Protein AF-A0A3R6YX80-F1 (afdb_monomer_lite)

Structure (mmCIF, N/CA/C/O backbone):
data_AF-A0A3R6YX80-F1
#
_entry.id   AF-A0A3R6YX80-F1
#
loop_
_atom_site.group_PDB
_atom_site.id
_atom_site.type_symbol
_atom_site.label_atom_id
_atom_site.label_alt_id
_atom_site.label_comp_id
_atom_site.label_asym_id
_atom_site.label_entity_id
_atom_site.label_seq_id
_atom_site.pdbx_PDB_ins_code
_atom_site.Cartn_x
_atom_site.Cartn_y
_atom_site.Cartn_z
_atom_site.occupancy
_atom_site.B_iso_or_equiv
_atom_site.auth_seq_id
_atom_site.auth_comp_id
_atom_site.auth_asym_id
_atom_site.auth_atom_id
_atom_site.pdbx_PDB_model_num
ATOM 1 N N . MET A 1 1 ? 54.581 -7.772 51.973 1.00 34.22 1 MET A N 1
ATOM 2 C CA . MET A 1 1 ? 55.949 -8.024 51.463 1.00 34.22 1 MET A CA 1
ATOM 3 C C . MET A 1 1 ? 55.801 -8.324 49.979 1.00 34.22 1 MET A C 1
ATOM 5 O O . MET A 1 1 ? 55.043 -9.219 49.659 1.00 34.22 1 MET A O 1
ATOM 9 N N . LYS A 1 2 ? 56.148 -7.361 49.115 1.00 29.45 2 LYS A N 1
ATOM 10 C CA . LYS A 1 2 ? 57.397 -7.328 48.319 1.00 29.45 2 LYS A CA 1
ATOM 11 C C . LYS A 1 2 ? 57.420 -8.451 47.253 1.00 29.45 2 LYS A C 1
ATOM 13 O O . LYS A 1 2 ? 57.237 -9.587 47.644 1.00 29.45 2 LYS A O 1
ATOM 18 N N . LEU A 1 3 ? 57.706 -8.280 45.959 1.00 31.69 3 LEU A N 1
ATOM 19 C CA . LEU A 1 3 ? 58.266 -7.192 45.144 1.00 31.69 3 LEU A CA 1
ATOM 20 C C . LEU A 1 3 ? 58.482 -7.746 43.700 1.00 31.69 3 LEU A C 1
ATOM 22 O O . LEU A 1 3 ? 58.836 -8.914 43.596 1.00 31.69 3 LEU A O 1
ATOM 26 N N . PHE A 1 4 ? 58.403 -6.874 42.674 1.00 31.50 4 PHE A N 1
ATOM 27 C CA . PHE A 1 4 ? 59.062 -6.915 41.334 1.00 31.50 4 PHE A CA 1
ATOM 28 C C . PHE A 1 4 ? 58.703 -8.064 40.343 1.00 31.50 4 PHE A C 1
ATOM 30 O O . PHE A 1 4 ? 58.407 -9.169 40.756 1.00 31.50 4 PHE A O 1
ATOM 37 N N . ALA A 1 5 ? 58.691 -7.917 39.008 1.00 34.78 5 ALA A N 1
ATOM 38 C CA . ALA A 1 5 ? 59.301 -6.942 38.100 1.00 34.78 5 ALA A CA 1
ATOM 39 C C . ALA A 1 5 ? 58.526 -6.828 36.763 1.00 34.78 5 ALA A C 1
ATOM 41 O O . ALA A 1 5 ? 57.796 -7.731 36.363 1.00 34.78 5 ALA A O 1
ATOM 42 N N . ALA A 1 6 ? 58.749 -5.709 36.074 1.00 39.22 6 ALA A N 1
ATOM 43 C CA . ALA A 1 6 ? 58.260 -5.365 34.745 1.00 39.22 6 ALA A CA 1
ATOM 44 C C . ALA A 1 6 ? 59.055 -6.034 33.607 1.00 39.22 6 ALA A C 1
ATOM 46 O O . ALA A 1 6 ? 60.267 -6.190 33.733 1.00 39.22 6 ALA A O 1
ATOM 47 N N . VAL A 1 7 ? 58.403 -6.272 32.460 1.00 34.50 7 VAL A N 1
ATOM 48 C CA . VAL A 1 7 ? 59.018 -6.219 31.119 1.00 34.50 7 VAL A CA 1
ATOM 49 C C . VAL A 1 7 ? 58.015 -5.596 30.138 1.00 34.50 7 VAL A C 1
ATOM 51 O O . VAL A 1 7 ? 56.873 -6.034 30.029 1.00 34.50 7 VAL A O 1
ATOM 54 N N . LEU A 1 8 ? 58.467 -4.545 29.452 1.00 35.22 8 LEU A N 1
ATOM 55 C CA . LEU A 1 8 ? 57.821 -3.838 28.343 1.00 35.22 8 LEU A CA 1
ATOM 56 C C . LEU A 1 8 ? 58.033 -4.590 27.024 1.00 35.22 8 LEU A C 1
ATOM 58 O O . LEU A 1 8 ? 59.179 -4.906 26.721 1.00 35.22 8 LEU A O 1
ATOM 62 N N . VAL A 1 9 ? 56.999 -4.706 26.182 1.00 36.25 9 VAL A N 1
ATOM 63 C CA . VAL A 1 9 ? 57.138 -4.590 24.716 1.00 36.25 9 VAL A CA 1
ATOM 64 C C . VAL A 1 9 ? 55.891 -3.897 24.159 1.00 36.25 9 VAL A C 1
ATOM 66 O O . VAL A 1 9 ? 54.771 -4.376 24.314 1.00 36.25 9 VAL A O 1
ATOM 69 N N . ALA A 1 10 ? 56.096 -2.745 23.523 1.00 38.84 10 ALA A N 1
ATOM 70 C CA . ALA A 1 10 ? 55.094 -2.037 22.738 1.00 38.84 10 ALA A CA 1
ATOM 71 C C . ALA A 1 10 ? 54.926 -2.702 21.363 1.00 38.84 10 ALA A C 1
ATOM 73 O O . ALA A 1 10 ? 55.920 -3.111 20.765 1.00 38.84 10 ALA A O 1
ATOM 74 N N . SER A 1 11 ? 53.711 -2.732 20.808 1.00 37.47 11 SER A N 1
ATOM 75 C CA . SER A 1 11 ? 53.525 -2.797 19.352 1.00 37.47 11 SER A CA 1
ATOM 76 C C . SER A 1 11 ? 52.196 -2.186 18.906 1.00 37.47 11 SER A C 1
ATOM 78 O O . SER A 1 11 ? 51.112 -2.699 19.159 1.00 37.47 11 SER A O 1
ATOM 80 N N . ALA A 1 12 ? 52.383 -1.022 18.288 1.00 38.91 12 ALA A N 1
ATOM 81 C CA . ALA A 1 12 ? 51.596 -0.262 17.328 1.00 38.91 12 ALA A CA 1
ATOM 82 C C . ALA A 1 12 ? 50.228 -0.793 16.849 1.00 38.91 12 ALA A C 1
ATOM 84 O O . ALA A 1 12 ? 50.103 -1.826 16.200 1.00 38.91 12 ALA A O 1
ATOM 85 N N . ALA A 1 13 ? 49.241 0.070 17.099 1.00 36.59 13 ALA A N 1
ATOM 86 C CA . ALA A 1 13 ? 48.085 0.446 16.288 1.00 36.59 13 ALA A CA 1
ATOM 87 C C . ALA A 1 13 ? 47.859 -0.262 14.934 1.00 36.59 13 ALA A C 1
ATOM 89 O O . ALA A 1 13 ? 48.660 -0.193 14.000 1.00 36.59 13 ALA A O 1
ATOM 90 N N . ALA A 1 14 ? 46.642 -0.799 14.822 1.00 44.62 14 ALA A N 1
ATOM 91 C CA . ALA A 1 14 ? 45.984 -1.237 13.603 1.00 44.62 14 ALA A CA 1
ATOM 92 C C . ALA A 1 14 ? 46.055 -0.173 12.492 1.00 44.62 14 ALA A C 1
ATOM 94 O O . ALA A 1 14 ? 45.455 0.900 12.588 1.00 44.62 14 ALA A O 1
ATOM 95 N N . SER A 1 15 ? 46.769 -0.499 11.416 1.00 40.91 15 SER A N 1
ATOM 96 C CA . SER A 1 15 ? 46.765 0.272 10.176 1.00 40.91 15 SER A CA 1
ATOM 97 C C . SER A 1 15 ? 45.720 -0.291 9.216 1.00 40.91 15 SER A C 1
ATOM 99 O O . SER A 1 15 ? 45.688 -1.485 8.926 1.00 40.91 15 SER A O 1
ATOM 101 N N . LYS A 1 16 ? 44.852 0.609 8.749 1.00 35.31 16 LYS A N 1
ATOM 102 C CA . LYS A 1 16 ? 43.828 0.400 7.723 1.00 35.31 16 LYS A CA 1
ATOM 103 C C . LYS A 1 16 ? 44.449 -0.247 6.483 1.00 35.31 16 LYS A C 1
ATOM 105 O O . LYS A 1 16 ? 45.426 0.276 5.946 1.00 35.31 16 LYS A O 1
ATOM 110 N N . GLN A 1 17 ? 43.854 -1.343 6.014 1.00 40.25 17 GLN A N 1
ATOM 111 C CA . GLN A 1 17 ? 44.170 -1.941 4.718 1.00 40.25 17 GLN A CA 1
ATOM 112 C C . GLN A 1 17 ? 43.894 -0.905 3.626 1.00 40.25 17 GLN A C 1
ATOM 114 O O . GLN A 1 17 ? 42.754 -0.640 3.255 1.00 40.25 17 GLN A O 1
ATOM 119 N N . SER A 1 18 ? 44.964 -0.265 3.172 1.00 36.22 18 SER A N 1
ATOM 120 C CA . SER A 1 18 ? 44.948 0.618 2.020 1.00 36.22 18 SER A CA 1
ATOM 121 C C . SER A 1 18 ? 45.198 -0.265 0.810 1.00 36.22 18 SER A C 1
ATOM 123 O O . SER A 1 18 ? 46.232 -0.930 0.737 1.00 36.22 18 SER A O 1
ATOM 125 N N . VAL A 1 19 ? 44.226 -0.307 -0.101 1.00 37.59 19 VAL A N 1
ATOM 126 C CA . VAL A 1 19 ? 44.372 -0.923 -1.421 1.00 37.59 19 VAL A CA 1
ATOM 127 C C . VAL A 1 19 ? 45.605 -0.302 -2.060 1.00 37.59 19 VAL A C 1
ATOM 129 O O . VAL A 1 19 ? 45.654 0.903 -2.303 1.00 37.59 19 VAL A O 1
ATOM 132 N N . THR A 1 20 ? 46.636 -1.117 -2.240 1.00 40.62 20 THR A N 1
ATOM 133 C CA . THR A 1 20 ? 47.887 -0.704 -2.859 1.00 40.62 20 THR A CA 1
ATOM 134 C C . THR A 1 20 ? 47.557 -0.205 -4.258 1.00 40.62 20 THR A C 1
ATOM 136 O O . THR A 1 20 ? 47.016 -0.947 -5.076 1.00 40.62 20 THR A O 1
ATOM 139 N N . THR A 1 21 ? 47.835 1.070 -4.521 1.00 41.28 21 THR A N 1
ATOM 140 C CA . THR A 1 21 ? 47.835 1.620 -5.873 1.00 41.28 21 THR A CA 1
ATOM 141 C C . THR A 1 21 ? 48.715 0.724 -6.730 1.00 41.28 21 THR A C 1
ATOM 143 O O . THR A 1 21 ? 49.903 0.570 -6.435 1.00 41.28 21 THR A O 1
ATOM 146 N N . LEU A 1 22 ? 48.110 0.110 -7.747 1.00 35.66 22 LEU A N 1
ATOM 147 C CA . LEU A 1 22 ? 48.814 -0.611 -8.796 1.00 35.66 22 LEU A CA 1
ATOM 148 C C . LEU A 1 22 ? 49.961 0.289 -9.276 1.00 35.66 22 LEU A C 1
ATOM 150 O O . LEU A 1 22 ? 49.729 1.442 -9.640 1.00 35.66 22 LEU A O 1
ATOM 154 N N . SER A 1 23 ? 51.192 -0.210 -9.180 1.00 42.47 23 SER A N 1
ATOM 155 C CA . SER A 1 23 ? 52.385 0.497 -9.637 1.00 42.47 23 SER A CA 1
ATOM 156 C C . SER A 1 23 ? 52.176 0.981 -11.071 1.00 42.47 23 SER A C 1
ATOM 158 O O . SER A 1 23 ? 51.813 0.188 -11.939 1.00 42.47 23 SER A O 1
ATOM 160 N N . THR A 1 24 ? 52.411 2.270 -11.321 1.00 49.34 24 THR A N 1
ATOM 161 C CA . THR A 1 24 ? 52.406 2.883 -12.656 1.00 49.34 24 THR A CA 1
ATOM 162 C C . THR A 1 24 ? 53.673 2.503 -13.422 1.00 49.34 24 THR A C 1
ATOM 164 O O . THR A 1 24 ? 54.447 3.365 -13.829 1.00 49.34 24 THR A O 1
ATOM 167 N N . ASP A 1 25 ? 53.907 1.209 -13.590 1.00 47.56 25 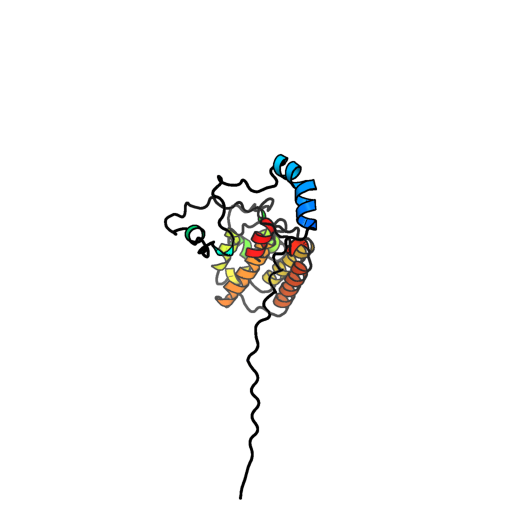ASP A N 1
ATOM 168 C CA . ASP A 1 25 ? 54.719 0.733 -14.699 1.00 47.56 25 ASP A CA 1
ATOM 169 C C . ASP A 1 25 ? 53.701 0.406 -15.793 1.00 47.56 25 ASP A C 1
ATOM 171 O O . ASP A 1 25 ? 52.886 -0.505 -15.633 1.00 47.56 25 ASP A O 1
ATOM 175 N N . GLU A 1 26 ? 53.620 1.246 -16.831 1.00 54.62 26 GLU A N 1
ATOM 176 C CA . GLU A 1 26 ? 52.784 0.965 -18.001 1.00 54.62 26 GLU A CA 1
ATOM 177 C C . GLU A 1 26 ? 53.188 -0.418 -18.514 1.00 54.62 26 GLU A C 1
ATOM 179 O O . GLU A 1 26 ? 54.258 -0.579 -19.100 1.00 54.62 26 GLU A O 1
ATOM 184 N N . SER A 1 27 ? 52.353 -1.429 -18.252 1.00 58.00 27 SER A N 1
ATOM 185 C CA . SER A 1 27 ? 52.621 -2.775 -18.740 1.00 58.00 27 SER A CA 1
ATOM 186 C C . SER A 1 27 ? 52.829 -2.685 -20.257 1.00 58.00 27 SER A C 1
ATOM 188 O O . SER A 1 27 ? 51.992 -2.076 -20.934 1.00 58.00 27 SER A O 1
ATOM 190 N N . PRO A 1 28 ? 53.897 -3.274 -20.825 1.00 65.62 28 PRO A N 1
ATOM 191 C CA . PRO A 1 28 ? 54.166 -3.240 -22.268 1.00 65.62 28 PRO A CA 1
ATOM 192 C C . PRO A 1 28 ? 52.988 -3.781 -23.095 1.00 65.62 28 PRO A C 1
ATOM 194 O O . PRO A 1 28 ? 52.841 -3.482 -24.279 1.00 65.62 28 PRO A O 1
ATOM 197 N N . GLU A 1 29 ? 52.103 -4.536 -22.447 1.00 66.88 29 GLU A N 1
ATOM 198 C CA . GLU A 1 29 ? 50.825 -4.973 -22.980 1.00 66.88 29 GLU A CA 1
ATOM 199 C C . GLU A 1 29 ? 49.891 -3.801 -23.338 1.00 66.88 29 GLU A C 1
ATOM 201 O O . GLU A 1 29 ? 49.349 -3.772 -24.439 1.00 66.88 29 GLU A O 1
ATOM 206 N N . LEU A 1 30 ? 49.750 -2.787 -22.477 1.00 62.00 30 LEU A N 1
ATOM 207 C CA . LEU A 1 30 ? 48.888 -1.621 -22.723 1.00 62.00 30 LEU A CA 1
ATOM 208 C C . LEU A 1 30 ? 49.370 -0.794 -23.919 1.00 62.00 30 LEU A C 1
ATOM 210 O O . LEU A 1 30 ? 48.553 -0.310 -24.705 1.00 62.00 30 LEU A O 1
ATOM 214 N N . ALA A 1 31 ? 50.689 -0.681 -24.102 1.00 72.12 31 ALA A N 1
ATOM 215 C CA . ALA A 1 31 ? 51.270 -0.022 -25.267 1.00 72.12 31 ALA A CA 1
ATOM 216 C C . ALA A 1 31 ? 50.883 -0.747 -26.566 1.00 72.12 31 ALA A C 1
ATOM 218 O O . ALA A 1 31 ? 50.452 -0.104 -27.524 1.00 72.12 31 ALA A O 1
ATOM 219 N N . LYS A 1 32 ? 50.937 -2.085 -26.554 1.00 79.50 32 LYS A N 1
ATOM 220 C CA . LYS A 1 32 ? 50.534 -2.934 -27.680 1.00 79.50 32 LYS A CA 1
ATOM 221 C C . LYS A 1 32 ? 49.040 -2.811 -27.991 1.00 79.50 32 LYS A C 1
ATOM 223 O O . LYS A 1 32 ? 48.662 -2.673 -29.152 1.00 79.50 32 LYS A O 1
ATOM 228 N N . TRP A 1 33 ? 48.188 -2.793 -26.965 1.00 69.75 33 TRP A N 1
ATOM 229 C CA . TRP A 1 33 ? 46.746 -2.569 -27.126 1.00 69.75 33 TRP A CA 1
ATOM 230 C C . TRP A 1 33 ? 46.439 -1.184 -27.707 1.00 69.75 33 TRP A C 1
ATOM 232 O O . TRP A 1 33 ? 45.593 -1.049 -28.590 1.00 69.75 33 TRP A O 1
ATOM 242 N N . ARG A 1 34 ? 47.150 -0.144 -27.266 1.00 72.62 34 ARG A N 1
ATOM 243 C CA . ARG A 1 34 ? 46.966 1.218 -27.780 1.00 72.62 34 ARG A CA 1
ATOM 244 C C . ARG A 1 34 ? 47.381 1.346 -29.245 1.00 72.62 34 ARG A C 1
ATOM 246 O O . ARG A 1 34 ? 46.727 2.065 -29.993 1.00 72.62 34 ARG A O 1
ATOM 253 N N . GLU A 1 35 ? 48.423 0.640 -29.663 1.00 76.31 35 GLU A N 1
ATOM 254 C CA . GLU A 1 35 ? 48.865 0.613 -31.059 1.00 76.31 35 GLU A CA 1
ATOM 255 C C . GLU A 1 35 ? 47.877 -0.151 -31.953 1.00 76.31 35 GLU A C 1
ATOM 257 O O . GLU A 1 35 ? 47.535 0.308 -33.041 1.00 76.31 35 GLU A O 1
ATOM 262 N N . GLN A 1 36 ? 47.339 -1.269 -31.456 1.00 80.00 36 GLN A N 1
ATOM 263 C CA . GLN A 1 36 ? 46.414 -2.114 -32.209 1.00 80.00 36 GLN A CA 1
ATOM 264 C C . GLN A 1 36 ? 44.992 -1.536 -32.307 1.00 80.00 36 GLN A C 1
ATOM 266 O O . GLN A 1 36 ? 44.331 -1.709 -33.330 1.00 80.00 36 GLN A O 1
ATOM 271 N N . PHE A 1 37 ? 44.517 -0.838 -31.271 1.00 77.31 37 PHE A N 1
ATOM 272 C CA . PHE A 1 37 ? 43.116 -0.410 -31.171 1.00 77.31 37 PHE A CA 1
ATOM 273 C C . PHE A 1 37 ? 42.919 1.107 -31.025 1.00 77.31 37 PHE A C 1
ATOM 275 O O . PHE A 1 37 ? 41.792 1.584 -31.136 1.00 77.31 37 PHE A O 1
ATOM 282 N N . GLY A 1 38 ? 43.981 1.893 -30.820 1.00 74.12 38 GLY A N 1
ATOM 283 C CA . GLY A 1 38 ? 43.872 3.333 -30.560 1.00 74.12 38 GLY A CA 1
ATOM 284 C C . GLY A 1 38 ? 43.360 4.138 -31.754 1.00 74.12 38 GLY A C 1
ATOM 285 O O . GLY A 1 38 ? 42.407 4.902 -31.622 1.00 74.12 38 GLY A O 1
ATOM 286 N N . ALA A 1 39 ? 43.941 3.943 -32.938 1.00 72.56 39 ALA A N 1
ATOM 287 C CA . ALA A 1 39 ? 43.497 4.624 -34.156 1.00 72.56 39 ALA A CA 1
ATOM 288 C C . ALA A 1 39 ? 42.035 4.297 -34.551 1.00 72.56 39 ALA A C 1
ATOM 290 O O . ALA A 1 39 ? 41.271 5.236 -34.791 1.00 72.56 39 ALA A O 1
ATOM 291 N N . PRO 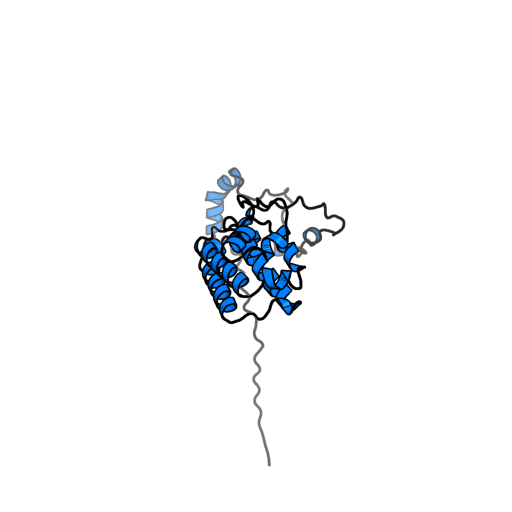A 1 40 ? 41.590 3.021 -34.571 1.00 76.25 40 PRO A N 1
ATOM 292 C CA . PRO A 1 40 ? 40.192 2.705 -34.867 1.00 76.25 40 PRO A CA 1
ATOM 293 C C . PRO A 1 40 ? 39.220 3.199 -33.783 1.00 76.25 40 PRO A C 1
ATOM 295 O O . PRO A 1 40 ? 38.156 3.713 -34.126 1.00 76.25 40 PRO A O 1
ATOM 298 N N . ALA A 1 41 ? 39.589 3.147 -32.497 1.00 67.31 41 ALA A N 1
ATOM 299 C CA . ALA A 1 41 ? 38.750 3.678 -31.418 1.00 67.31 41 ALA A CA 1
ATOM 300 C C . ALA A 1 41 ? 38.618 5.215 -31.463 1.00 67.31 41 ALA A C 1
ATOM 302 O O . ALA A 1 41 ? 37.554 5.756 -31.155 1.00 67.31 41 ALA A O 1
ATOM 303 N N . ALA A 1 42 ? 39.657 5.927 -31.916 1.00 65.75 42 ALA A N 1
ATOM 304 C CA . ALA A 1 42 ? 39.603 7.368 -32.161 1.00 65.75 42 ALA A CA 1
ATOM 305 C C . ALA A 1 42 ? 38.730 7.723 -33.372 1.00 65.75 42 ALA A C 1
ATOM 307 O O . ALA A 1 42 ? 37.946 8.668 -33.297 1.00 65.75 42 ALA A O 1
ATOM 308 N N . GLY A 1 43 ? 38.797 6.936 -34.452 1.00 66.38 43 GLY A N 1
ATOM 309 C CA . GLY A 1 43 ? 37.935 7.105 -35.628 1.00 66.38 43 GLY A CA 1
ATOM 310 C C . GLY A 1 43 ? 36.449 6.853 -35.347 1.00 66.38 43 GLY A C 1
ATOM 311 O O . GLY A 1 43 ? 35.595 7.463 -35.983 1.00 66.38 43 GLY A O 1
ATOM 312 N N . GLN A 1 44 ? 36.135 6.004 -34.364 1.00 72.88 44 GLN A N 1
ATOM 313 C CA . GLN A 1 44 ? 34.768 5.714 -33.911 1.00 72.88 44 GLN A CA 1
ATOM 314 C C . GLN A 1 44 ? 34.272 6.653 -32.797 1.00 72.88 44 GLN A C 1
ATOM 316 O O . GLN A 1 44 ? 33.146 6.502 -32.330 1.00 72.88 44 GLN A O 1
ATOM 321 N N . GLY A 1 45 ? 35.088 7.622 -32.362 1.00 61.88 45 GLY A N 1
ATOM 322 C CA . GLY A 1 45 ? 34.705 8.585 -31.324 1.00 61.88 45 GLY A CA 1
ATOM 323 C C . GLY A 1 45 ? 34.513 7.968 -29.935 1.00 61.88 45 GLY A C 1
ATOM 324 O O . GLY A 1 45 ? 33.833 8.554 -29.098 1.00 61.88 45 GLY A O 1
ATOM 325 N N . LEU A 1 46 ? 35.109 6.799 -29.679 1.00 65.06 46 LEU A N 1
ATOM 326 C CA . LEU A 1 46 ? 35.006 6.079 -28.404 1.00 65.06 46 LEU A CA 1
ATOM 327 C C . LEU A 1 46 ? 35.878 6.697 -27.296 1.00 65.06 46 LEU A C 1
ATOM 329 O O . LEU A 1 46 ? 35.777 6.294 -26.139 1.00 65.06 46 LEU A O 1
ATOM 333 N N . PHE A 1 47 ? 36.718 7.684 -27.628 1.00 51.38 47 PHE A N 1
ATOM 334 C CA . PHE A 1 47 ? 37.462 8.468 -26.645 1.00 51.38 47 PHE A CA 1
ATOM 335 C C . PHE A 1 47 ? 36.724 9.763 -26.285 1.00 51.38 47 PHE A C 1
ATOM 337 O O . PHE A 1 47 ? 36.157 10.414 -27.168 1.00 51.38 47 PHE A O 1
ATOM 344 N N . PRO A 1 48 ? 36.772 10.193 -25.009 1.00 49.72 48 PRO A N 1
ATOM 345 C CA . PRO A 1 48 ? 36.250 11.495 -24.614 1.00 49.72 48 PRO A CA 1
ATOM 346 C C . PRO A 1 48 ? 36.918 12.599 -25.444 1.00 49.72 48 PRO A C 1
ATOM 348 O O . PRO A 1 48 ? 38.137 12.589 -25.631 1.00 49.72 48 PRO A O 1
ATOM 351 N N . ARG A 1 49 ? 36.120 13.551 -25.954 1.00 47.00 49 ARG A N 1
ATOM 352 C CA . ARG A 1 49 ? 36.632 14.718 -26.689 1.00 47.00 49 ARG A CA 1
ATOM 353 C C . ARG A 1 49 ? 37.657 15.437 -25.816 1.00 47.00 49 ARG A C 1
ATOM 355 O O . ARG A 1 49 ? 37.299 16.034 -24.804 1.00 47.00 49 ARG A O 1
ATOM 362 N N . ALA A 1 50 ? 38.921 15.381 -26.220 1.00 47.66 50 ALA A N 1
ATOM 363 C CA . ALA A 1 50 ? 39.967 16.166 -25.595 1.00 47.66 50 ALA A CA 1
ATOM 364 C C . ALA A 1 50 ? 39.669 17.647 -25.860 1.00 47.66 50 ALA A C 1
ATOM 366 O O . ALA A 1 50 ? 39.774 18.120 -26.991 1.00 47.66 50 ALA A O 1
ATOM 367 N N . THR A 1 51 ? 39.256 18.373 -24.822 1.00 45.31 51 THR A N 1
ATOM 368 C CA . THR A 1 51 ? 39.315 19.836 -24.818 1.00 45.31 51 THR A CA 1
ATOM 369 C C . THR A 1 51 ? 40.754 20.261 -25.093 1.00 45.31 51 THR A C 1
ATOM 371 O O . THR A 1 51 ? 41.679 19.647 -24.561 1.00 45.31 51 THR A O 1
ATOM 374 N N . GLU A 1 52 ? 40.901 21.275 -25.943 1.00 48.41 52 GLU A N 1
ATOM 375 C CA . GLU A 1 52 ? 42.139 21.820 -26.505 1.00 48.41 52 GLU A CA 1
ATOM 376 C C . GLU A 1 52 ? 43.406 21.629 -25.660 1.00 48.41 52 GLU A C 1
ATOM 378 O O . GLU A 1 52 ? 43.438 21.877 -24.454 1.00 48.41 52 GLU A O 1
ATOM 383 N N . SER A 1 53 ? 44.468 21.232 -26.363 1.00 48.81 53 SER A N 1
ATOM 384 C CA . SER A 1 53 ? 45.834 20.979 -25.914 1.00 48.81 53 SER A CA 1
ATOM 385 C C . SER A 1 53 ? 46.377 22.003 -24.912 1.00 48.81 53 SER A C 1
ATOM 387 O O . SER A 1 53 ? 47.151 22.897 -25.246 1.00 48.81 53 SER A O 1
ATOM 389 N N . ARG A 1 54 ? 46.058 21.811 -23.635 1.00 51.94 54 ARG A N 1
ATOM 390 C CA . ARG A 1 54 ? 46.918 22.213 -22.526 1.00 51.94 54 ARG A CA 1
ATOM 391 C C . ARG A 1 54 ? 47.688 20.973 -22.128 1.00 51.94 54 ARG A C 1
ATOM 393 O O . ARG A 1 54 ? 47.098 20.039 -21.594 1.00 51.94 54 ARG A O 1
ATOM 400 N N . THR A 1 55 ? 48.982 20.936 -22.439 1.00 58.50 55 THR A N 1
ATOM 401 C CA . THR A 1 55 ? 49.867 19.831 -22.059 1.00 58.50 55 THR A CA 1
ATOM 402 C C . THR A 1 55 ? 49.686 19.559 -20.570 1.00 58.50 55 THR A C 1
ATOM 404 O O . THR A 1 55 ? 50.065 20.377 -19.730 1.00 58.50 55 THR A O 1
ATOM 407 N N . ALA A 1 56 ? 49.022 18.450 -20.243 1.00 60.66 56 ALA A N 1
ATOM 408 C CA . ALA A 1 56 ? 48.707 18.122 -18.866 1.00 60.66 56 ALA A CA 1
ATOM 409 C C . ALA A 1 56 ? 50.023 17.963 -18.100 1.00 60.66 56 ALA A C 1
ATOM 411 O O . ALA A 1 56 ? 50.879 17.168 -18.490 1.00 60.66 56 ALA A O 1
ATOM 412 N N . LEU A 1 57 ? 50.184 18.710 -17.006 1.00 65.12 57 LEU A N 1
ATOM 413 C CA . LEU A 1 57 ? 51.344 18.569 -16.129 1.00 65.12 57 LEU A CA 1
ATOM 414 C C . LEU A 1 57 ? 51.494 17.092 -15.707 1.00 65.12 57 LEU A C 1
ATOM 416 O O . LEU A 1 57 ? 50.479 16.398 -15.543 1.00 65.12 57 LEU A O 1
ATOM 420 N N . PRO A 1 58 ? 52.724 16.578 -15.525 1.00 71.81 58 PRO A N 1
ATOM 421 C CA . PRO A 1 58 ? 52.923 15.233 -14.994 1.00 71.81 58 PRO A CA 1
ATOM 422 C C . PRO A 1 58 ? 52.222 15.112 -13.634 1.00 71.81 58 PRO A C 1
ATOM 424 O O . PRO A 1 58 ? 52.176 16.083 -12.885 1.00 71.81 58 PRO A O 1
ATOM 427 N N . ALA A 1 59 ? 51.669 13.937 -13.313 1.00 67.06 59 ALA A N 1
ATOM 428 C CA . ALA A 1 59 ? 50.752 13.745 -12.177 1.00 67.06 59 ALA A CA 1
ATOM 429 C C . ALA A 1 59 ? 51.279 14.301 -10.838 1.00 67.06 59 ALA A C 1
ATOM 431 O O . ALA A 1 59 ? 50.521 14.886 -10.077 1.00 67.06 59 ALA A O 1
ATOM 432 N N . ARG A 1 60 ? 52.596 14.212 -10.606 1.00 75.00 60 ARG A N 1
ATOM 433 C CA . ARG A 1 60 ? 53.290 14.750 -9.421 1.00 75.00 60 ARG A CA 1
ATOM 434 C C . ARG A 1 60 ? 53.317 16.284 -9.311 1.00 75.00 60 ARG A C 1
ATOM 436 O O . ARG A 1 60 ? 53.625 16.809 -8.252 1.00 75.00 60 ARG A O 1
ATOM 443 N N . LEU A 1 61 ? 53.072 16.988 -10.414 1.00 75.69 61 LEU A N 1
ATOM 444 C CA . LEU A 1 61 ? 53.036 18.451 -10.509 1.00 75.69 61 LEU A CA 1
ATOM 445 C C . LEU A 1 61 ? 51.607 18.983 -10.679 1.00 75.69 61 LEU A C 1
ATOM 447 O O . LEU A 1 61 ? 51.424 20.189 -10.830 1.00 75.69 61 LEU A O 1
ATOM 451 N N . ARG A 1 62 ? 50.589 18.111 -10.680 1.00 73.00 62 ARG A N 1
ATOM 452 C CA . ARG A 1 62 ? 49.198 18.565 -10.670 1.00 73.00 62 ARG A CA 1
ATOM 453 C C . ARG A 1 62 ? 48.825 18.933 -9.234 1.00 73.00 62 ARG A C 1
ATOM 455 O O . ARG A 1 62 ? 48.946 18.076 -8.359 1.00 73.00 62 ARG A O 1
ATOM 462 N N . PRO A 1 63 ? 48.372 20.167 -8.969 1.00 76.12 63 PRO A N 1
ATOM 463 C CA . PRO A 1 63 ? 47.780 20.474 -7.676 1.00 76.12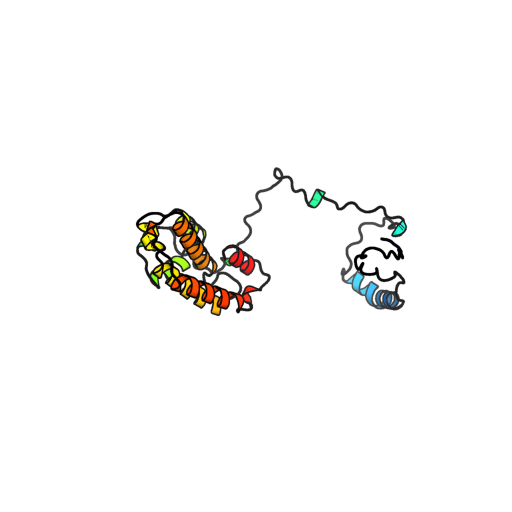 63 PRO A CA 1
ATOM 464 C C . PRO A 1 63 ? 46.555 19.569 -7.444 1.00 76.12 63 PRO A C 1
ATOM 466 O O . PRO A 1 63 ? 45.896 19.187 -8.419 1.00 76.12 63 PRO A O 1
ATOM 469 N N . PRO A 1 64 ? 46.233 19.210 -6.187 1.00 71.94 64 PRO A N 1
ATOM 470 C CA . PRO A 1 64 ? 45.001 18.493 -5.891 1.00 71.94 64 PRO A CA 1
ATOM 471 C C . PRO A 1 64 ? 43.821 19.325 -6.397 1.00 71.94 64 PRO A C 1
ATOM 473 O O . PRO A 1 64 ? 43.649 20.480 -6.001 1.00 71.94 64 PRO A O 1
ATOM 476 N N . MET A 1 65 ? 43.030 18.756 -7.307 1.00 60.78 65 MET A N 1
ATOM 477 C CA . MET A 1 65 ? 41.783 19.384 -7.724 1.00 60.78 65 MET A CA 1
ATOM 478 C C . MET A 1 65 ? 40.832 19.341 -6.533 1.00 60.78 65 MET A C 1
ATOM 480 O O . MET A 1 65 ? 40.492 18.266 -6.041 1.00 60.78 65 MET A O 1
ATOM 484 N N . GLN A 1 66 ? 40.426 20.514 -6.053 1.00 62.12 66 GLN A N 1
ATOM 485 C CA . GLN A 1 66 ? 39.273 20.599 -5.169 1.00 62.12 66 GLN A CA 1
ATOM 486 C C . GLN A 1 66 ? 38.068 20.081 -5.954 1.00 62.12 66 GLN A C 1
ATOM 488 O O . GLN A 1 66 ? 37.908 20.430 -7.125 1.00 62.12 66 GLN A O 1
ATOM 493 N N . ALA A 1 67 ? 37.252 19.229 -5.334 1.00 61.31 67 ALA A N 1
ATOM 494 C CA . ALA A 1 67 ? 35.988 18.830 -5.934 1.00 61.31 67 ALA A CA 1
ATOM 495 C C . ALA A 1 67 ? 35.200 20.106 -6.255 1.00 61.31 67 ALA A C 1
ATOM 497 O O . ALA A 1 67 ? 34.985 20.928 -5.360 1.00 61.31 67 ALA A O 1
ATOM 498 N N . ASP A 1 68 ? 34.817 20.294 -7.518 1.00 65.62 68 ASP A N 1
ATOM 499 C CA . ASP A 1 68 ? 33.984 21.423 -7.906 1.00 65.62 68 ASP A CA 1
ATOM 500 C C . ASP A 1 68 ? 32.604 21.252 -7.263 1.00 65.62 68 ASP A C 1
ATOM 502 O O . ASP A 1 68 ? 31.727 20.541 -7.754 1.00 65.62 68 ASP A O 1
ATOM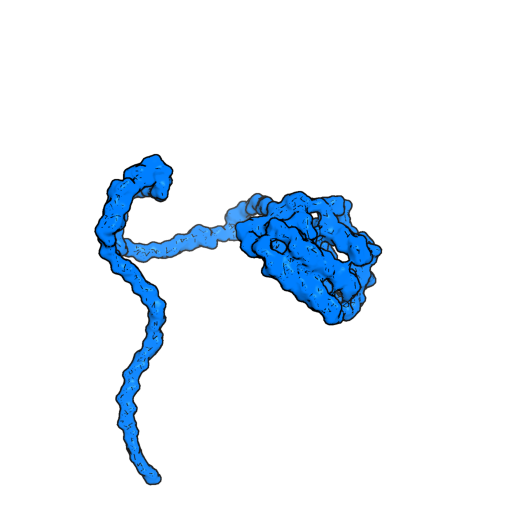 506 N N . GLN A 1 69 ? 32.432 21.870 -6.097 1.00 63.81 69 GLN A N 1
ATOM 507 C CA . GLN A 1 69 ? 31.174 21.839 -5.369 1.00 63.81 69 GLN A CA 1
ATOM 508 C C . GLN A 1 69 ? 30.126 22.771 -5.985 1.00 63.81 69 GLN A C 1
ATOM 510 O O . GLN A 1 69 ? 28.998 22.784 -5.492 1.00 63.81 69 GLN A O 1
ATOM 515 N N . ALA A 1 70 ? 30.456 23.553 -7.022 1.00 64.00 70 ALA A N 1
ATOM 516 C CA . ALA A 1 70 ? 29.475 24.402 -7.690 1.00 64.00 70 ALA A CA 1
ATOM 517 C C . ALA A 1 70 ? 28.371 23.555 -8.337 1.00 64.00 70 ALA A C 1
ATOM 519 O O . ALA A 1 70 ? 27.202 23.901 -8.223 1.00 64.00 70 ALA A O 1
ATOM 520 N N . GLN A 1 71 ? 28.704 22.384 -8.898 1.00 58.09 71 GLN A N 1
ATOM 521 C CA . GLN A 1 71 ? 27.697 21.464 -9.448 1.00 58.09 71 GLN A CA 1
ATOM 522 C C . GLN A 1 71 ? 26.813 20.797 -8.380 1.00 58.09 71 GLN A C 1
ATOM 524 O O . GLN A 1 71 ? 25.702 20.369 -8.684 1.00 58.09 71 GLN A O 1
ATOM 529 N N . LEU A 1 72 ? 27.278 20.726 -7.127 1.00 58.94 72 LEU A N 1
ATOM 530 C CA . LEU A 1 72 ? 26.497 20.208 -5.994 1.00 58.94 72 LEU A CA 1
ATOM 531 C C . LEU A 1 72 ? 25.595 21.277 -5.359 1.00 58.94 72 LEU A C 1
ATOM 533 O O . LEU A 1 72 ? 24.680 20.940 -4.611 1.00 58.94 72 LEU A O 1
ATOM 537 N N . ARG A 1 73 ? 25.840 22.562 -5.636 1.00 58.34 73 ARG A N 1
ATOM 538 C CA . ARG A 1 73 ? 25.066 23.688 -5.106 1.00 58.34 73 ARG A CA 1
ATOM 539 C C . ARG A 1 73 ? 24.136 24.233 -6.187 1.00 58.34 73 ARG A C 1
ATOM 541 O O . ARG A 1 73 ? 24.410 25.268 -6.781 1.00 58.34 73 ARG A O 1
ATOM 548 N N . ARG A 1 74 ? 23.007 23.558 -6.420 1.00 63.06 74 ARG A N 1
ATOM 549 C CA . ARG A 1 74 ? 21.853 24.240 -7.025 1.00 63.06 74 ARG A CA 1
ATOM 550 C C . ARG A 1 74 ? 21.262 25.165 -5.957 1.00 63.06 74 ARG A C 1
ATOM 552 O O . ARG A 1 74 ? 20.792 24.677 -4.931 1.00 63.06 74 ARG A O 1
ATOM 559 N N . SER A 1 75 ? 21.352 26.479 -6.161 1.00 62.94 75 SER A N 1
ATOM 560 C CA . SER A 1 75 ? 20.697 27.464 -5.296 1.00 62.94 75 SER A CA 1
ATOM 561 C C . SER A 1 75 ? 19.192 27.211 -5.320 1.00 62.94 75 SER A C 1
ATOM 563 O O . SER A 1 75 ? 18.621 27.030 -6.392 1.00 62.94 75 SER A O 1
ATOM 565 N N . TYR A 1 76 ? 18.552 27.186 -4.150 1.00 60.38 76 TYR A N 1
ATOM 566 C CA . TYR A 1 76 ? 17.101 26.991 -4.035 1.00 60.38 76 TYR A CA 1
ATOM 567 C C . TYR A 1 76 ? 16.316 28.021 -4.869 1.00 60.38 76 TYR A C 1
ATOM 569 O O . TYR A 1 76 ? 15.297 27.686 -5.462 1.00 60.38 76 TYR A O 1
ATOM 577 N N . ASP A 1 77 ? 16.859 29.234 -4.997 1.00 68.31 77 ASP A N 1
ATOM 578 C CA . ASP A 1 77 ? 16.270 30.338 -5.762 1.00 68.31 77 ASP A CA 1
ATOM 579 C C . ASP A 1 77 ? 16.451 30.210 -7.291 1.00 68.31 77 ASP A C 1
ATOM 581 O O . ASP A 1 77 ? 15.712 30.836 -8.045 1.00 68.31 77 ASP A O 1
ATOM 585 N N . ASP A 1 78 ? 17.383 29.364 -7.754 1.00 65.69 78 ASP A N 1
ATOM 586 C CA . ASP A 1 78 ? 17.592 29.026 -9.176 1.00 65.69 78 ASP A CA 1
ATOM 587 C C . ASP A 1 78 ? 16.843 27.743 -9.582 1.00 65.69 78 ASP A C 1
ATOM 589 O O . ASP A 1 78 ? 17.025 27.216 -10.688 1.00 65.69 78 ASP A O 1
ATOM 593 N N . ALA A 1 79 ? 16.007 27.200 -8.690 1.00 60.66 79 ALA A N 1
ATOM 594 C CA . ALA A 1 79 ? 15.125 26.097 -9.021 1.00 60.66 79 ALA A CA 1
ATOM 595 C C . ALA A 1 79 ? 14.068 26.592 -10.017 1.00 60.66 79 ALA A C 1
ATOM 597 O O . ALA A 1 79 ? 12.975 27.022 -9.653 1.00 60.66 79 ALA A O 1
ATOM 598 N N . THR A 1 80 ? 14.385 26.494 -11.309 1.00 62.09 80 THR A N 1
ATOM 599 C CA . THR A 1 80 ? 13.344 26.357 -12.328 1.00 62.09 80 THR A CA 1
ATOM 600 C C . THR A 1 80 ? 12.397 25.252 -11.857 1.00 62.09 80 THR A C 1
ATOM 602 O O . THR A 1 80 ? 12.888 24.226 -11.367 1.00 62.09 80 THR A O 1
ATOM 605 N N . PRO A 1 81 ? 11.063 25.446 -11.921 1.00 60.16 81 PRO A N 1
ATOM 606 C CA . PRO A 1 81 ? 10.133 24.362 -11.659 1.00 60.16 81 PRO A CA 1
ATOM 607 C C . PRO A 1 81 ? 10.591 23.192 -12.517 1.00 60.16 81 PRO A C 1
ATOM 609 O O . PRO A 1 81 ? 10.635 23.315 -13.740 1.00 60.16 81 PRO A O 1
ATOM 612 N N . MET A 1 82 ? 11.049 22.115 -11.878 1.00 58.16 82 MET A N 1
ATOM 613 C CA . MET A 1 82 ? 11.405 20.917 -12.620 1.00 58.16 82 MET A CA 1
ATOM 614 C C . MET A 1 82 ? 10.143 20.547 -13.386 1.00 58.16 82 MET A C 1
ATOM 616 O O . MET A 1 82 ? 9.080 20.439 -12.762 1.00 58.16 82 MET A O 1
ATOM 620 N N . ASP A 1 83 ? 10.239 20.399 -14.708 1.00 59.69 83 ASP A N 1
ATOM 621 C CA . ASP A 1 83 ? 9.144 19.816 -15.471 1.00 59.69 83 ASP A CA 1
ATOM 622 C C . ASP A 1 83 ? 8.679 18.563 -14.724 1.00 59.69 83 ASP A C 1
ATOM 624 O O . ASP A 1 83 ? 9.504 17.810 -14.177 1.00 59.69 83 ASP A O 1
ATOM 628 N N . ALA A 1 84 ? 7.357 18.401 -14.606 1.00 64.38 84 ALA A N 1
ATOM 629 C CA . ALA A 1 84 ? 6.783 17.283 -13.876 1.00 64.38 84 ALA A CA 1
ATOM 630 C C . ALA A 1 84 ? 7.446 16.001 -14.388 1.00 64.38 84 ALA A C 1
ATOM 632 O O . ALA A 1 84 ? 7.353 15.691 -15.577 1.00 64.38 84 ALA A O 1
ATOM 633 N N . HIS A 1 85 ? 8.180 15.311 -13.509 1.00 64.88 85 HIS A N 1
ATOM 634 C CA . HIS A 1 85 ? 8.884 14.105 -13.917 1.00 64.88 85 HIS A CA 1
ATOM 635 C C . HIS A 1 85 ? 7.829 13.118 -14.425 1.00 64.88 85 HIS A C 1
ATOM 637 O O . HIS A 1 85 ? 6.825 12.910 -13.730 1.00 64.88 85 HIS A O 1
ATOM 643 N N . PRO A 1 86 ? 7.992 12.566 -15.643 1.00 74.25 86 PRO A N 1
ATOM 644 C CA . PRO A 1 86 ? 7.080 11.553 -16.146 1.00 74.25 86 PRO A CA 1
ATOM 645 C C . PRO A 1 86 ? 6.947 10.443 -15.105 1.00 74.25 86 PRO A C 1
ATOM 647 O O . PRO A 1 86 ? 7.965 10.027 -14.566 1.00 74.25 86 PRO A O 1
ATOM 650 N N . ARG A 1 87 ? 5.718 9.980 -14.841 1.00 77.12 87 ARG A N 1
ATOM 651 C CA . ARG A 1 87 ? 5.449 8.839 -13.953 1.00 77.12 87 ARG A CA 1
ATOM 652 C C . ARG A 1 87 ? 5.188 7.555 -14.747 1.00 77.12 87 ARG A C 1
ATOM 654 O O . ARG A 1 87 ? 4.019 7.198 -14.933 1.00 77.12 87 ARG A O 1
ATOM 661 N N . PRO A 1 88 ? 6.217 6.874 -15.290 1.00 83.19 88 PRO A N 1
ATOM 662 C CA . PRO A 1 88 ? 6.037 5.665 -16.090 1.00 83.19 88 PRO A CA 1
ATOM 663 C C . PRO A 1 88 ? 5.383 4.515 -15.318 1.00 83.19 88 PRO A C 1
ATOM 665 O O . PRO A 1 88 ? 4.747 3.674 -15.948 1.00 83.19 88 PRO A O 1
ATOM 668 N N . SER A 1 89 ? 5.463 4.480 -13.982 1.00 78.94 89 SER A N 1
ATOM 669 C CA . SER A 1 89 ? 4.726 3.496 -13.174 1.00 78.94 89 SER A CA 1
ATOM 670 C C . SER A 1 89 ? 3.217 3.568 -13.401 1.00 78.94 89 SER A C 1
ATOM 672 O O . SER A 1 89 ? 2.550 2.538 -13.401 1.00 78.94 89 SER A O 1
ATOM 674 N N . MET A 1 90 ? 2.685 4.764 -13.656 1.00 74.31 90 MET A N 1
ATOM 675 C CA . MET A 1 90 ? 1.258 5.008 -13.858 1.00 74.31 90 MET A CA 1
ATOM 676 C C . MET A 1 90 ? 0.804 4.768 -15.304 1.00 74.31 90 MET A C 1
ATOM 678 O O . MET A 1 90 ? -0.393 4.837 -15.596 1.00 74.31 90 MET A O 1
ATOM 682 N N . ALA A 1 91 ? 1.724 4.454 -16.219 1.00 72.88 91 ALA A N 1
ATOM 683 C CA . ALA A 1 91 ? 1.382 4.143 -17.598 1.00 72.88 91 ALA A CA 1
ATOM 684 C C . ALA A 1 91 ? 0.540 2.856 -17.669 1.00 72.88 91 ALA A C 1
ATOM 686 O O . ALA A 1 91 ? 0.966 1.787 -17.240 1.00 72.88 91 ALA A O 1
ATOM 687 N N . GLY A 1 92 ? -0.673 2.956 -18.220 1.00 63.88 92 GLY A N 1
ATOM 688 C CA . GLY A 1 92 ? -1.581 1.813 -18.370 1.00 63.88 92 GLY A CA 1
ATOM 689 C C . GLY A 1 92 ? -2.353 1.426 -17.104 1.00 63.88 92 GLY A C 1
ATOM 690 O O . GLY A 1 92 ? -3.138 0.480 -17.148 1.00 63.88 92 GLY A O 1
ATOM 691 N N . VAL A 1 93 ? -2.192 2.161 -15.999 1.00 65.38 93 VAL A N 1
ATOM 692 C CA . VAL A 1 93 ? -3.040 1.988 -14.815 1.00 65.38 93 VAL A CA 1
ATOM 693 C C . VAL A 1 93 ? -4.408 2.592 -15.122 1.00 65.38 93 VAL A C 1
ATOM 695 O O . VAL A 1 93 ? -4.520 3.774 -15.448 1.00 65.38 93 VAL A O 1
ATOM 698 N N . ALA A 1 94 ? -5.463 1.784 -15.036 1.00 58.97 94 ALA A N 1
ATOM 699 C CA . ALA A 1 94 ? -6.835 2.231 -15.258 1.00 58.97 94 ALA A CA 1
ATOM 700 C C . ALA A 1 94 ? -7.340 3.052 -14.053 1.00 58.97 94 ALA A C 1
ATOM 702 O O . ALA A 1 94 ? -8.186 2.604 -13.283 1.00 58.97 94 ALA A O 1
ATOM 703 N N . GLY A 1 95 ? -6.810 4.263 -13.869 1.00 57.09 95 GLY A N 1
ATOM 704 C CA . GLY A 1 95 ? -7.340 5.254 -12.933 1.00 57.09 95 GLY A CA 1
ATOM 705 C C . GLY A 1 95 ? -8.604 5.889 -13.508 1.00 57.09 95 GLY A C 1
ATOM 706 O O . GLY A 1 95 ? -8.544 6.973 -14.079 1.00 57.09 95 GLY A O 1
ATOM 707 N N . VAL A 1 96 ? -9.739 5.188 -13.438 1.00 54.47 96 VAL A N 1
ATOM 708 C CA . VAL A 1 96 ? -11.003 5.622 -14.075 1.00 54.47 96 VAL A CA 1
ATOM 709 C C . VAL A 1 96 ? -11.889 6.428 -13.114 1.00 54.47 96 VAL A C 1
ATOM 711 O O . VAL A 1 96 ? -12.894 7.005 -13.527 1.00 54.47 96 VAL A O 1
ATOM 714 N N . MET A 1 97 ? -11.540 6.510 -11.826 1.00 55.66 97 MET A N 1
ATOM 715 C CA . MET A 1 97 ? -12.347 7.254 -10.858 1.00 55.66 97 MET A CA 1
ATOM 716 C C . MET A 1 97 ? -12.174 8.773 -11.005 1.00 55.66 97 MET A C 1
ATOM 718 O O . MET A 1 97 ? -11.335 9.400 -10.360 1.00 55.66 97 MET A O 1
ATOM 722 N N . ALA A 1 98 ? -13.037 9.375 -11.827 1.00 49.31 98 ALA A N 1
ATOM 723 C CA . ALA A 1 98 ? -13.328 10.805 -11.822 1.00 49.31 98 ALA A CA 1
ATOM 724 C C . ALA A 1 98 ? -14.118 11.158 -10.548 1.00 49.31 98 ALA A C 1
ATOM 726 O O . ALA A 1 98 ? -15.344 11.232 -10.551 1.00 49.31 98 ALA A O 1
ATOM 727 N N . GLY A 1 99 ? -13.404 11.318 -9.436 1.00 57.53 99 GLY A N 1
ATOM 728 C CA . GLY A 1 99 ? -13.965 11.712 -8.145 1.00 57.53 99 GLY A CA 1
ATOM 729 C C . GLY A 1 99 ? -13.545 10.764 -7.031 1.00 57.53 99 GLY A C 1
ATOM 730 O O . GLY A 1 99 ? -13.964 9.611 -6.985 1.00 57.53 99 GLY A O 1
ATOM 731 N N . CYS A 1 100 ? -12.726 11.268 -6.110 1.00 77.50 100 CYS A N 1
ATOM 732 C CA . CYS A 1 100 ? -12.401 10.557 -4.887 1.00 77.50 100 CYS A CA 1
ATOM 733 C C . CYS A 1 100 ? -13.501 10.806 -3.856 1.00 77.50 100 CYS A C 1
ATOM 735 O O . CYS A 1 100 ? -13.604 11.909 -3.323 1.00 77.50 100 CYS A O 1
ATOM 737 N N . SER A 1 101 ? -14.352 9.814 -3.601 1.00 84.50 101 SER A N 1
ATOM 738 C CA . SER A 1 101 ? -15.380 9.927 -2.568 1.00 84.50 101 SER A CA 1
ATOM 739 C C . SER A 1 101 ? -15.116 8.941 -1.445 1.00 84.50 101 SER A C 1
ATOM 741 O O . SER A 1 101 ? -15.170 7.730 -1.655 1.00 84.50 101 SER A O 1
ATOM 743 N N . THR A 1 102 ? -14.930 9.458 -0.231 1.00 90.44 102 THR A N 1
ATOM 744 C CA . THR A 1 102 ? -14.857 8.662 1.002 1.00 90.44 102 THR A CA 1
ATOM 745 C C . THR A 1 102 ? -16.029 7.686 1.115 1.00 90.44 102 THR A C 1
ATOM 747 O O . THR A 1 102 ? -15.836 6.529 1.473 1.00 90.44 102 THR A O 1
ATOM 750 N N . SER A 1 103 ? -17.231 8.107 0.701 1.00 90.38 103 SER A N 1
ATOM 751 C CA . SER A 1 103 ? -18.435 7.266 0.729 1.00 90.38 103 SER A CA 1
ATOM 752 C C . SER A 1 103 ? -18.335 6.010 -0.148 1.00 90.38 103 SER A C 1
ATOM 754 O O . SER A 1 103 ? -18.908 4.976 0.194 1.00 90.38 103 SER A O 1
ATOM 756 N N . THR A 1 104 ? -17.577 6.061 -1.252 1.00 91.12 104 THR A N 1
ATOM 757 C CA . THR A 1 104 ? -17.342 4.888 -2.111 1.00 91.12 104 THR A CA 1
ATOM 758 C C . THR A 1 104 ? -16.528 3.836 -1.368 1.00 91.12 104 THR A C 1
ATOM 760 O O . THR A 1 104 ? -16.873 2.661 -1.405 1.00 91.12 104 THR A O 1
ATOM 763 N N . PHE A 1 105 ? -15.495 4.251 -0.634 1.00 94.69 105 PHE A N 1
ATOM 764 C CA . PHE A 1 105 ? -14.689 3.332 0.168 1.00 94.69 105 PHE A CA 1
ATOM 765 C C . PHE A 1 105 ? -15.442 2.843 1.405 1.00 94.69 105 PHE A C 1
ATOM 767 O O . PHE A 1 105 ? -15.399 1.656 1.701 1.00 94.69 105 PHE A O 1
ATOM 774 N N . ALA A 1 106 ? -16.173 3.727 2.091 1.00 94.75 106 ALA A N 1
ATOM 775 C CA . ALA A 1 106 ? -16.911 3.381 3.306 1.00 94.75 106 ALA A CA 1
ATOM 776 C C . ALA A 1 106 ? -18.070 2.400 3.050 1.00 94.75 106 ALA A C 1
ATOM 778 O O . ALA A 1 106 ? -18.423 1.618 3.929 1.00 94.75 106 ALA A O 1
ATOM 779 N N . SER A 1 107 ? -18.660 2.421 1.850 1.00 94.38 107 SER A N 1
ATOM 780 C CA . SER A 1 107 ? -19.728 1.488 1.462 1.00 94.38 107 SER A CA 1
ATOM 781 C C . SER A 1 107 ? -19.220 0.199 0.803 1.00 94.38 107 SER A C 1
ATOM 783 O O . SER A 1 107 ? -19.934 -0.808 0.799 1.00 94.38 107 SER A O 1
ATOM 785 N N . ALA A 1 108 ? -17.998 0.199 0.262 1.00 95.56 108 ALA A N 1
ATOM 786 C CA . ALA A 1 108 ? -17.400 -0.960 -0.387 1.00 95.56 108 ALA A CA 1
ATOM 787 C C . ALA A 1 108 ? -16.790 -1.938 0.626 1.00 95.56 108 ALA A C 1
ATOM 789 O O . ALA A 1 108 ? -16.279 -1.556 1.674 1.00 95.56 108 ALA A O 1
ATOM 790 N N . GLN A 1 109 ? -16.839 -3.234 0.307 1.00 95.56 109 GLN A N 1
ATOM 791 C CA . GLN A 1 109 ? -16.332 -4.294 1.180 1.00 95.56 109 GLN A CA 1
ATOM 792 C C . GLN A 1 109 ? -15.696 -5.417 0.360 1.00 95.56 109 GLN A C 1
ATOM 794 O O . GLN A 1 109 ? -16.131 -5.701 -0.761 1.00 95.56 109 GLN A O 1
ATOM 799 N N . GLY A 1 110 ? -14.678 -6.076 0.914 1.00 95.19 110 GLY A N 1
ATOM 800 C CA . GLY A 1 110 ? -14.064 -7.258 0.307 1.00 95.19 110 GLY A CA 1
ATOM 801 C C . GLY A 1 110 ? -13.537 -6.975 -1.104 1.00 95.19 110 GLY A C 1
ATOM 802 O O . GLY A 1 110 ? -12.766 -6.041 -1.316 1.00 95.19 110 GLY A O 1
ATOM 803 N N . SER A 1 111 ? -13.967 -7.760 -2.097 1.00 95.62 111 SER A N 1
ATOM 804 C CA . SER A 1 111 ? -13.523 -7.589 -3.488 1.00 95.62 111 SER A CA 1
ATOM 805 C C . SER A 1 111 ? -13.972 -6.268 -4.120 1.00 95.62 111 SER A C 1
ATOM 807 O O . SER A 1 111 ? -13.248 -5.729 -4.956 1.00 95.62 111 SER A O 1
ATOM 809 N N . ALA A 1 112 ? -15.121 -5.720 -3.710 1.00 96.44 112 ALA A N 1
ATOM 810 C CA . ALA A 1 112 ? -15.589 -4.422 -4.189 1.00 96.44 112 ALA A CA 1
ATOM 811 C C . ALA A 1 112 ? -14.691 -3.287 -3.679 1.00 96.44 112 ALA A C 1
ATOM 813 O O . ALA A 1 112 ? -14.368 -2.377 -4.440 1.00 96.44 112 ALA A O 1
ATOM 814 N N . LEU A 1 113 ? -14.223 -3.378 -2.427 1.00 96.75 113 LEU A N 1
ATOM 815 C CA . LEU A 1 113 ? -13.243 -2.433 -1.890 1.00 96.75 113 LEU A CA 1
ATOM 816 C C . LEU A 1 113 ? -11.918 -2.540 -2.645 1.00 96.75 113 LEU A C 1
ATOM 818 O O . LEU A 1 113 ? -11.373 -1.528 -3.071 1.00 96.75 113 LEU A O 1
ATOM 822 N N . VAL A 1 114 ? -11.424 -3.760 -2.868 1.00 97.06 114 VAL A N 1
ATOM 823 C CA . VAL A 1 114 ? -10.196 -3.980 -3.646 1.00 97.06 114 VAL A CA 1
ATOM 824 C C . VAL A 1 114 ? -10.325 -3.372 -5.043 1.00 97.06 114 VAL A C 1
ATOM 826 O O . VAL A 1 114 ? -9.410 -2.691 -5.495 1.00 97.06 114 VAL A O 1
ATOM 829 N N . ALA A 1 115 ? -11.455 -3.572 -5.723 1.00 95.25 115 ALA A N 1
ATOM 830 C CA . ALA A 1 115 ? -11.698 -2.975 -7.033 1.00 95.25 115 ALA A CA 1
ATOM 831 C C . ALA A 1 115 ? -11.698 -1.437 -6.978 1.00 95.25 115 ALA A C 1
ATOM 833 O O . ALA A 1 115 ? -11.066 -0.806 -7.824 1.00 95.25 115 ALA A O 1
ATOM 834 N N . ALA A 1 116 ? -12.334 -0.842 -5.963 1.00 94.38 116 ALA A N 1
ATOM 835 C CA . ALA A 1 116 ? -12.334 0.606 -5.757 1.00 94.38 116 ALA A CA 1
ATOM 836 C C . ALA A 1 116 ? -10.918 1.155 -5.511 1.00 94.38 116 ALA A C 1
ATOM 838 O O . ALA A 1 116 ? -10.522 2.133 -6.140 1.00 94.38 116 ALA A O 1
ATOM 839 N N . VAL A 1 117 ? -10.122 0.490 -4.666 1.00 94.88 117 VAL A N 1
ATOM 840 C CA . VAL A 1 117 ? -8.718 0.852 -4.404 1.00 94.88 117 VAL A CA 1
ATOM 841 C C . VAL A 1 117 ? -7.886 0.783 -5.684 1.00 94.88 117 VAL A C 1
ATOM 843 O O . VAL A 1 117 ? -7.137 1.709 -5.975 1.00 94.88 117 VAL A O 1
ATOM 846 N N . LYS A 1 118 ? -8.042 -0.273 -6.490 1.00 93.50 118 LYS A N 1
ATOM 847 C CA . LYS A 1 118 ? -7.296 -0.427 -7.750 1.00 93.50 118 LYS A CA 1
ATOM 848 C C . LYS A 1 118 ? -7.674 0.607 -8.815 1.00 93.50 118 LYS A C 1
ATOM 850 O O . LYS A 1 118 ? -6.816 0.987 -9.607 1.00 93.50 118 LYS A O 1
ATOM 855 N N . ALA A 1 119 ? -8.932 1.045 -8.833 1.00 91.19 119 ALA A N 1
ATOM 856 C CA . ALA A 1 119 ? -9.442 2.038 -9.780 1.00 91.19 119 ALA A CA 1
ATOM 857 C C . ALA A 1 119 ? -9.132 3.494 -9.379 1.00 91.19 119 ALA A C 1
ATOM 859 O O . ALA A 1 119 ? -9.331 4.410 -10.185 1.00 91.19 119 ALA A O 1
ATOM 860 N N . ALA A 1 120 ? -8.679 3.721 -8.144 1.00 90.56 120 ALA A N 1
ATOM 861 C CA . ALA A 1 120 ? -8.358 5.038 -7.618 1.00 90.56 120 ALA A CA 1
ATOM 862 C C . ALA A 1 120 ? -6.957 5.515 -8.037 1.00 90.56 120 ALA A C 1
ATOM 864 O O . ALA A 1 120 ? -6.030 4.731 -8.258 1.00 90.56 120 ALA A O 1
ATOM 865 N N . THR A 1 121 ? -6.786 6.836 -8.108 1.00 87.88 121 THR A N 1
ATOM 866 C CA . THR A 1 121 ? -5.450 7.441 -8.187 1.00 87.88 121 THR A CA 1
ATOM 867 C C . THR A 1 121 ? -4.773 7.409 -6.816 1.00 87.88 121 THR A C 1
ATOM 869 O O . THR A 1 121 ? -5.442 7.341 -5.780 1.00 87.88 121 THR A O 1
ATOM 872 N N . THR A 1 122 ? -3.443 7.486 -6.778 1.00 87.25 122 THR A N 1
ATOM 873 C CA . THR A 1 122 ? -2.714 7.580 -5.505 1.00 87.25 122 THR A CA 1
ATOM 874 C C . THR A 1 122 ? -3.044 8.885 -4.778 1.00 87.25 122 THR A C 1
ATOM 876 O O . THR A 1 122 ? -3.157 8.895 -3.557 1.00 87.25 122 THR A O 1
ATOM 879 N N . GLU A 1 123 ? -3.324 9.975 -5.496 1.00 87.69 123 GLU A N 1
ATOM 880 C CA . GLU A 1 123 ? -3.826 11.227 -4.918 1.00 87.69 123 GLU A CA 1
ATOM 881 C C . GLU A 1 123 ? -5.187 11.040 -4.230 1.00 87.69 123 GLU A C 1
ATOM 883 O O . GLU A 1 123 ? -5.413 11.582 -3.149 1.00 87.69 123 GLU A O 1
ATOM 888 N N . CYS A 1 124 ? -6.079 10.229 -4.809 1.00 91.75 124 CYS A N 1
ATOM 889 C CA . CYS A 1 124 ? -7.349 9.894 -4.174 1.00 91.75 124 CYS A CA 1
ATOM 890 C C . CYS A 1 124 ? -7.125 9.126 -2.867 1.00 91.75 124 CYS A C 1
ATOM 892 O O . CYS A 1 124 ? -7.640 9.516 -1.819 1.00 91.75 124 CYS A O 1
ATOM 894 N N . ILE A 1 125 ? -6.304 8.079 -2.893 1.00 92.69 125 ILE A N 1
ATOM 895 C CA . ILE A 1 125 ? -6.036 7.274 -1.694 1.00 92.69 125 ILE A CA 1
ATOM 896 C C . ILE A 1 125 ? -5.336 8.111 -0.614 1.00 92.69 125 ILE A C 1
ATOM 898 O O . ILE A 1 125 ? -5.658 7.970 0.562 1.00 92.69 125 ILE A O 1
ATOM 902 N N . ASN A 1 126 ? -4.460 9.045 -0.995 1.00 91.56 126 ASN A N 1
ATOM 903 C CA . ASN A 1 126 ? -3.834 9.987 -0.063 1.00 91.56 126 ASN A CA 1
ATOM 904 C C . ASN A 1 126 ? -4.859 10.819 0.728 1.00 91.56 126 ASN A C 1
ATOM 906 O O . ASN A 1 126 ? -4.626 11.121 1.896 1.00 91.56 126 ASN A O 1
ATOM 910 N N . SER A 1 127 ? -6.020 11.147 0.152 1.00 92.88 127 SER A N 1
ATOM 911 C CA . SER A 1 127 ? -7.074 11.858 0.893 1.00 92.88 127 SER A CA 1
ATOM 912 C C . SER A 1 127 ? -7.652 11.037 2.056 1.00 92.88 127 SER A C 1
ATOM 914 O O . SER A 1 127 ? -8.087 11.611 3.059 1.00 92.88 127 SER A O 1
ATOM 916 N N . LEU A 1 128 ? -7.589 9.699 1.980 1.00 95.00 128 LEU A N 1
ATOM 917 C CA . LEU A 1 128 ? -8.131 8.800 3.002 1.00 95.00 128 LEU A CA 1
ATOM 918 C C . LEU A 1 128 ? -7.359 8.857 4.325 1.00 95.00 128 LEU A C 1
ATOM 920 O O . LEU A 1 128 ? -7.902 8.474 5.353 1.00 95.00 128 LEU A O 1
ATOM 924 N N . PHE A 1 129 ? -6.136 9.391 4.340 1.00 95.88 129 PHE A N 1
ATOM 925 C CA . PHE A 1 129 ? -5.371 9.609 5.576 1.00 95.88 129 PHE A CA 1
ATOM 926 C C . PHE A 1 129 ? -6.053 10.591 6.543 1.00 95.88 129 PHE A C 1
ATOM 928 O O . PHE A 1 129 ? -5.700 10.635 7.717 1.00 95.88 129 PHE A O 1
ATOM 935 N N . SER A 1 130 ? -7.012 11.384 6.056 1.00 95.25 130 SER A N 1
ATOM 936 C CA . SER A 1 130 ? -7.741 12.384 6.846 1.00 95.25 130 SER A CA 1
ATOM 937 C C . SER A 1 130 ? -9.100 11.911 7.379 1.00 95.25 130 SER A C 1
ATOM 939 O O . SER A 1 130 ? -9.772 12.664 8.085 1.00 95.25 130 SER A O 1
ATOM 941 N N . VAL A 1 131 ? -9.535 10.691 7.043 1.00 95.81 131 VAL A N 1
ATOM 942 C CA . VAL A 1 131 ? -10.847 10.176 7.471 1.00 95.81 131 VAL A CA 1
ATOM 943 C C . VAL A 1 131 ? -10.834 9.800 8.952 1.00 95.81 131 VAL A C 1
ATOM 945 O O . VAL A 1 131 ? -9.800 9.438 9.506 1.00 95.81 131 VAL A O 1
ATOM 948 N N . SER A 1 132 ? -11.993 9.896 9.601 1.00 96.50 132 SER A N 1
ATOM 949 C CA . SER A 1 132 ? -12.152 9.647 11.040 1.00 96.50 132 SER A CA 1
ATOM 950 C C . SER A 1 132 ? -13.544 9.095 11.365 1.00 96.50 132 SER A C 1
ATOM 952 O O . SER A 1 132 ? -14.435 9.053 10.509 1.00 96.50 132 SER A O 1
ATOM 954 N N . GLY A 1 133 ? -13.736 8.643 12.602 1.00 96.50 133 GLY A N 1
ATOM 955 C CA . GLY A 1 133 ? -15.007 8.171 13.137 1.00 96.50 133 GLY A CA 1
ATOM 956 C C . GLY A 1 133 ? -15.603 6.993 12.361 1.00 96.50 133 GLY A C 1
ATOM 957 O O . GLY A 1 133 ? -14.930 6.018 12.033 1.00 96.50 133 GLY A O 1
ATOM 958 N N . ALA A 1 134 ? -16.901 7.075 12.061 1.00 96.75 134 ALA A N 1
ATOM 959 C CA . ALA A 1 134 ? -17.632 5.990 11.402 1.00 96.75 134 ALA A CA 1
ATOM 960 C C . ALA A 1 134 ? -17.075 5.636 10.011 1.00 96.75 134 ALA A C 1
ATOM 962 O O . ALA A 1 134 ? -17.084 4.463 9.629 1.00 96.75 134 ALA A O 1
ATOM 963 N N . ASP A 1 135 ? -16.552 6.623 9.279 1.00 96.31 135 ASP A N 1
ATOM 964 C CA . ASP A 1 135 ? -15.920 6.390 7.980 1.00 96.31 135 ASP A CA 1
ATOM 965 C C . ASP A 1 135 ? -14.583 5.664 8.152 1.00 96.31 135 ASP A C 1
ATOM 967 O O . ASP A 1 135 ? -14.325 4.692 7.446 1.00 96.31 135 ASP A O 1
ATOM 971 N N . ALA A 1 136 ? -13.764 6.059 9.134 1.00 97.25 136 ALA A N 1
ATOM 972 C CA . ALA A 1 136 ? -12.512 5.365 9.440 1.00 97.25 136 ALA A CA 1
ATOM 973 C C . ALA A 1 136 ? -12.746 3.899 9.825 1.00 97.25 136 ALA A C 1
ATOM 975 O O . ALA A 1 136 ? -12.080 3.014 9.287 1.00 97.25 136 ALA A O 1
ATOM 976 N N . TYR A 1 137 ? -13.740 3.618 10.670 1.00 97.81 137 TYR A N 1
ATOM 977 C CA . TYR A 1 137 ? -14.150 2.243 10.964 1.00 97.81 137 TYR A CA 1
ATOM 978 C C . TYR A 1 137 ? -14.586 1.481 9.703 1.00 97.81 137 TYR A C 1
ATOM 980 O O . TYR A 1 137 ? -14.143 0.359 9.444 1.00 97.81 137 TYR A O 1
ATOM 988 N N . SER A 1 138 ? -15.443 2.091 8.886 1.00 97.50 138 SER A N 1
ATOM 989 C CA . SER A 1 138 ? -16.011 1.438 7.702 1.00 97.50 138 SER A CA 1
ATOM 990 C C . SER A 1 138 ? -14.969 1.173 6.613 1.00 97.50 138 SER A C 1
ATOM 992 O O . SER A 1 138 ? -15.076 0.184 5.893 1.00 97.50 138 SER A O 1
ATOM 994 N N . ILE A 1 139 ? -13.940 2.008 6.509 1.00 97.56 139 ILE A N 1
ATOM 995 C CA . ILE A 1 139 ? -12.893 1.875 5.491 1.00 97.56 139 ILE A CA 1
ATOM 996 C C . ILE A 1 139 ? -11.756 0.975 5.983 1.00 97.56 139 ILE A C 1
ATOM 998 O O . ILE A 1 139 ? -11.287 0.118 5.235 1.00 97.56 139 ILE A O 1
ATOM 1002 N N . PHE A 1 140 ? -11.316 1.150 7.233 1.00 98.38 140 PHE A N 1
ATOM 1003 C CA . PHE A 1 140 ? -10.039 0.614 7.708 1.00 98.38 140 PHE A CA 1
ATOM 1004 C C . PHE A 1 140 ? -10.136 -0.484 8.766 1.00 98.38 140 PHE A C 1
ATOM 1006 O O . PHE A 1 140 ? -9.099 -0.976 9.188 1.00 98.38 140 PHE A O 1
ATOM 1013 N N . ARG A 1 141 ? -11.322 -0.950 9.179 1.00 98.06 141 ARG A N 1
ATOM 1014 C CA . ARG A 1 141 ? -11.407 -2.115 10.086 1.00 98.06 141 ARG A CA 1
ATOM 1015 C C . ARG A 1 141 ? -10.644 -3.337 9.546 1.00 98.06 141 ARG A C 1
ATOM 1017 O O . ARG A 1 141 ? -10.521 -3.521 8.332 1.00 98.06 141 ARG A O 1
ATOM 1024 N N . GLU A 1 142 ? -10.186 -4.206 10.452 1.00 98.38 142 GLU A N 1
ATOM 1025 C CA . GLU A 1 142 ? -9.244 -5.300 10.150 1.00 98.38 142 GLU A CA 1
ATOM 1026 C C . GLU A 1 142 ? -9.634 -6.138 8.919 1.00 98.38 142 GLU A C 1
ATOM 1028 O O . GLU A 1 142 ? -8.791 -6.412 8.070 1.00 98.38 142 GLU A O 1
ATOM 1033 N N . GLU A 1 143 ? -10.906 -6.509 8.770 1.00 98.19 143 GLU A N 1
ATOM 1034 C CA . GLU A 1 143 ? -11.366 -7.326 7.638 1.00 98.19 143 GLU A CA 1
ATOM 1035 C C . GLU A 1 143 ? -11.139 -6.677 6.260 1.00 98.19 143 GLU A C 1
ATOM 1037 O O . GLU A 1 143 ? -10.830 -7.370 5.284 1.00 98.19 143 GLU A O 1
ATOM 1042 N N . GLN A 1 144 ? -11.232 -5.348 6.169 1.00 98.25 144 GLN A N 1
ATOM 1043 C CA . GLN A 1 144 ? -10.985 -4.610 4.931 1.00 98.25 144 GLN A CA 1
ATOM 1044 C C . GLN A 1 144 ? -9.490 -4.531 4.640 1.00 98.25 144 GLN A C 1
ATOM 1046 O O . GLN A 1 144 ? -9.048 -4.822 3.527 1.00 98.25 144 GLN A O 1
ATOM 1051 N N . MET A 1 145 ? -8.699 -4.254 5.674 1.00 98.56 145 MET A N 1
ATOM 1052 C CA . MET A 1 145 ? -7.241 -4.253 5.597 1.00 98.56 145 MET A CA 1
ATOM 1053 C C . MET A 1 145 ? -6.697 -5.625 5.174 1.00 98.56 145 MET A C 1
ATOM 1055 O O . MET A 1 145 ? -5.843 -5.712 4.294 1.00 98.56 145 MET A O 1
ATOM 1059 N N . VAL A 1 146 ? -7.244 -6.714 5.721 1.00 98.75 146 VAL A N 1
ATOM 1060 C CA . VAL A 1 146 ? -6.898 -8.093 5.336 1.00 98.75 146 VAL A CA 1
ATOM 1061 C C . VAL A 1 146 ? -7.273 -8.370 3.880 1.00 98.75 146 VAL A C 1
ATOM 1063 O O . VAL A 1 146 ? -6.493 -8.983 3.149 1.00 98.75 146 VAL A O 1
ATOM 1066 N N . SER A 1 147 ? -8.441 -7.905 3.431 1.00 98.56 147 SER A N 1
ATOM 1067 C CA . SER A 1 147 ? -8.881 -8.069 2.039 1.00 98.56 147 SER A CA 1
ATOM 1068 C C . SER A 1 147 ? -7.910 -7.405 1.059 1.00 98.56 147 SER A C 1
ATOM 1070 O O . SER A 1 147 ? -7.494 -8.031 0.080 1.00 98.56 147 SER A O 1
ATOM 1072 N N . VAL A 1 148 ? -7.481 -6.174 1.351 1.00 98.50 148 VAL A N 1
ATOM 1073 C CA . VAL A 1 148 ? -6.503 -5.447 0.529 1.00 98.50 148 VAL A CA 1
ATOM 1074 C C . VAL A 1 148 ? -5.112 -6.082 0.614 1.00 98.50 148 VAL A C 1
ATOM 1076 O O . VAL A 1 148 ? -4.465 -6.240 -0.417 1.00 98.50 148 VAL A O 1
ATOM 1079 N N . ALA A 1 149 ? -4.669 -6.546 1.787 1.00 98.62 149 ALA A N 1
ATOM 1080 C CA . ALA A 1 149 ? -3.390 -7.248 1.935 1.00 98.62 149 ALA A CA 1
ATOM 1081 C C . ALA A 1 149 ? -3.335 -8.559 1.124 1.00 98.62 149 ALA A C 1
ATOM 1083 O O . ALA A 1 149 ? -2.334 -8.855 0.470 1.00 98.62 149 ALA A O 1
ATOM 1084 N N . ASN A 1 150 ? -4.426 -9.328 1.088 1.00 98.62 150 ASN A N 1
ATOM 1085 C CA . ASN A 1 150 ? -4.516 -10.536 0.262 1.00 98.62 150 ASN A CA 1
ATOM 1086 C C . ASN A 1 150 ? -4.540 -10.218 -1.243 1.00 98.62 150 ASN A C 1
ATOM 1088 O O . ASN A 1 150 ? -3.943 -10.941 -2.051 1.00 98.62 150 ASN A O 1
ATOM 1092 N N . ALA A 1 151 ? -5.192 -9.122 -1.636 1.00 98.31 151 ALA A N 1
ATOM 1093 C CA . ALA A 1 151 ? -5.158 -8.642 -3.013 1.00 98.31 151 ALA A CA 1
ATOM 1094 C C . ALA A 1 151 ? -3.756 -8.171 -3.424 1.00 98.31 151 ALA A C 1
ATOM 1096 O O . ALA A 1 151 ? -3.306 -8.496 -4.526 1.00 98.31 151 ALA A O 1
ATOM 1097 N N . LEU A 1 152 ? -3.047 -7.484 -2.524 1.00 98.06 152 LEU A N 1
ATOM 1098 C CA . LEU A 1 152 ? -1.656 -7.086 -2.709 1.00 98.06 152 LEU A CA 1
ATOM 1099 C C . LEU A 1 152 ? -0.762 -8.311 -2.897 1.00 98.06 152 LEU A C 1
ATOM 1101 O O . LEU A 1 152 ? 0.003 -8.356 -3.853 1.00 98.06 152 LEU A O 1
ATOM 1105 N N . ARG A 1 153 ? -0.909 -9.344 -2.058 1.00 98.38 153 ARG A N 1
ATOM 1106 C CA . ARG A 1 153 ? -0.181 -10.612 -2.219 1.00 98.38 153 ARG A CA 1
ATOM 1107 C C . ARG A 1 153 ? -0.408 -11.244 -3.594 1.00 98.38 153 ARG A C 1
ATOM 1109 O O . ARG A 1 153 ? 0.531 -11.742 -4.207 1.00 98.38 153 ARG A O 1
ATOM 1116 N N . SER A 1 154 ? -1.645 -11.209 -4.083 1.00 97.62 154 SER A N 1
ATOM 1117 C CA . SER A 1 154 ? -1.993 -11.755 -5.400 1.00 97.62 154 SER A CA 1
ATOM 1118 C C . SER A 1 154 ? -1.344 -10.958 -6.536 1.00 97.62 154 SER A C 1
ATOM 1120 O O . SER A 1 154 ? -0.810 -11.551 -7.466 1.00 97.62 154 SER A O 1
ATOM 1122 N N . ALA A 1 155 ? -1.337 -9.624 -6.446 1.00 96.31 155 ALA A N 1
ATOM 1123 C CA . ALA A 1 155 ? -0.665 -8.769 -7.427 1.00 96.31 155 ALA A CA 1
ATOM 1124 C C . ALA A 1 155 ? 0.865 -8.901 -7.372 1.00 96.31 155 ALA A C 1
ATOM 1126 O O . ALA A 1 155 ? 1.517 -8.915 -8.412 1.00 96.31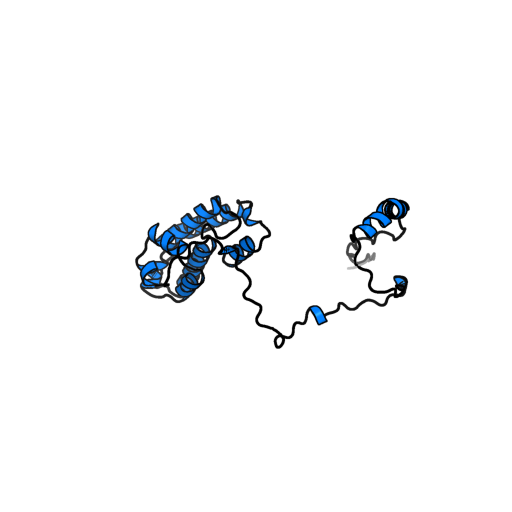 155 ALA A O 1
ATOM 1127 N N . ALA A 1 156 ? 1.429 -9.060 -6.173 1.00 96.94 156 ALA A N 1
ATOM 1128 C CA . ALA A 1 156 ? 2.853 -9.276 -5.950 1.00 96.94 156 ALA A CA 1
ATOM 1129 C C . ALA A 1 156 ? 3.366 -10.551 -6.645 1.00 96.94 156 ALA A C 1
ATOM 1131 O O . ALA A 1 156 ? 4.439 -10.546 -7.249 1.00 96.94 156 ALA A O 1
ATOM 1132 N N . ALA A 1 157 ? 2.569 -11.625 -6.636 1.00 97.50 157 ALA A N 1
ATOM 1133 C CA . ALA A 1 157 ? 2.920 -12.885 -7.293 1.00 97.50 157 ALA A CA 1
ATOM 1134 C C . ALA A 1 157 ? 3.119 -12.742 -8.813 1.00 97.50 157 ALA A C 1
ATOM 1136 O O . ALA A 1 157 ? 3.904 -13.479 -9.401 1.00 97.50 157 ALA A O 1
ATOM 1137 N N . THR A 1 158 ? 2.435 -11.785 -9.444 1.00 96.44 158 THR A N 1
ATOM 1138 C CA . THR A 1 158 ? 2.523 -11.509 -10.886 1.00 96.44 158 THR A CA 1
ATOM 1139 C C . THR A 1 158 ? 3.094 -10.123 -11.180 1.00 96.44 158 THR A C 1
ATOM 1141 O O . THR A 1 158 ? 2.815 -9.563 -12.240 1.00 96.44 158 THR A O 1
ATOM 1144 N N . TYR A 1 159 ? 3.847 -9.545 -10.241 1.00 96.00 159 TYR A N 1
ATOM 1145 C CA . TYR A 1 159 ? 4.410 -8.204 -10.368 1.00 96.00 159 TYR A CA 1
ATOM 1146 C C . TYR A 1 159 ? 5.331 -8.095 -11.591 1.00 96.00 159 TYR A C 1
ATOM 1148 O O . TYR A 1 159 ? 6.132 -8.992 -11.842 1.00 96.00 159 TYR A O 1
ATOM 1156 N N . GLN A 1 160 ? 5.185 -7.001 -12.344 1.00 94.56 160 GLN A N 1
ATOM 1157 C CA . GLN A 1 160 ? 5.839 -6.771 -13.642 1.00 94.56 160 GLN A CA 1
ATOM 1158 C C . GLN A 1 160 ? 6.892 -5.647 -13.591 1.00 94.56 160 GLN A C 1
ATOM 1160 O O . GLN A 1 160 ? 7.260 -5.108 -14.632 1.00 94.56 160 GLN A O 1
ATOM 1165 N N . GLY A 1 161 ? 7.314 -5.219 -12.394 1.00 93.81 161 GLY A N 1
ATOM 1166 C CA . GLY A 1 161 ? 8.281 -4.120 -12.239 1.00 93.81 161 GLY A CA 1
ATOM 1167 C C . GLY A 1 161 ? 7.669 -2.734 -12.466 1.00 93.81 161 GLY A C 1
ATOM 1168 O O . GLY A 1 161 ? 8.374 -1.775 -12.759 1.00 93.81 161 GLY A O 1
ATOM 1169 N N . ASN A 1 162 ? 6.342 -2.626 -12.395 1.00 91.62 162 ASN A N 1
ATOM 1170 C CA . ASN A 1 162 ? 5.589 -1.387 -12.560 1.00 91.62 162 ASN A CA 1
ATOM 1171 C C . ASN A 1 162 ? 4.221 -1.492 -11.865 1.00 91.62 162 ASN A C 1
ATOM 1173 O O . ASN A 1 162 ? 3.815 -2.564 -11.408 1.00 91.62 162 ASN A O 1
ATOM 1177 N N . ASN A 1 163 ? 3.462 -0.396 -11.848 1.00 91.44 163 ASN A N 1
ATOM 1178 C CA . ASN A 1 163 ? 2.194 -0.326 -11.131 1.00 91.44 163 ASN A CA 1
ATOM 1179 C C . ASN A 1 163 ? 0.967 -0.832 -11.930 1.00 91.44 163 ASN A C 1
ATOM 1181 O O . ASN A 1 163 ? -0.171 -0.565 -11.552 1.00 91.44 163 ASN A O 1
ATOM 1185 N N . SER A 1 164 ? 1.147 -1.607 -13.007 1.00 90.94 164 SER A N 1
ATOM 1186 C CA . SER A 1 164 ? 0.023 -2.152 -13.802 1.00 90.94 164 SER A CA 1
ATOM 1187 C C . SER A 1 164 ? -0.931 -3.055 -13.002 1.00 90.94 164 SER A C 1
ATOM 1189 O O . SER A 1 164 ? -2.108 -3.166 -13.336 1.00 90.94 164 SER A O 1
ATOM 1191 N N . GLY A 1 165 ? -0.445 -3.671 -11.917 1.00 91.44 165 GLY A N 1
ATOM 1192 C CA . GLY A 1 165 ? -1.247 -4.452 -10.967 1.00 91.44 165 GLY A CA 1
ATOM 1193 C C . GLY A 1 165 ? -1.901 -3.638 -9.841 1.00 91.44 165 GLY A C 1
ATOM 1194 O O . GLY A 1 165 ? -2.520 -4.234 -8.953 1.00 91.44 165 GLY A O 1
ATOM 1195 N N . SER A 1 166 ? -1.752 -2.308 -9.858 1.00 93.50 166 SER A N 1
ATOM 1196 C CA . SER A 1 166 ? -2.175 -1.368 -8.809 1.00 93.50 166 SER A CA 1
ATOM 1197 C C . SER A 1 166 ? -1.542 -1.638 -7.433 1.00 93.50 166 SER A C 1
ATOM 1199 O O . SER A 1 166 ? -2.173 -1.440 -6.389 1.00 93.50 166 SER A O 1
ATOM 1201 N N . THR A 1 167 ? -0.307 -2.148 -7.417 1.00 93.56 167 THR A N 1
ATOM 1202 C CA . THR A 1 167 ? 0.459 -2.447 -6.198 1.00 93.56 167 THR A CA 1
ATOM 1203 C C . THR A 1 167 ? 0.623 -1.199 -5.328 1.00 93.56 167 THR A C 1
ATOM 1205 O O . THR A 1 167 ? 0.348 -1.266 -4.131 1.00 93.56 167 THR A O 1
ATOM 1208 N N . ALA A 1 168 ? 0.973 -0.053 -5.922 1.00 92.19 168 ALA A N 1
ATOM 1209 C CA . ALA A 1 168 ? 1.168 1.208 -5.207 1.00 92.19 168 ALA A CA 1
ATOM 1210 C C . ALA A 1 168 ? -0.118 1.676 -4.510 1.00 92.19 168 ALA A C 1
ATOM 1212 O O . ALA A 1 168 ? -0.090 2.042 -3.340 1.00 92.19 168 ALA A O 1
ATOM 1213 N N . GLN A 1 169 ? -1.274 1.581 -5.180 1.00 93.88 169 GLN A N 1
ATOM 1214 C CA . GLN A 1 169 ? -2.574 1.924 -4.596 1.00 93.88 169 GLN A CA 1
ATOM 1215 C C . GLN A 1 169 ? -2.878 1.072 -3.365 1.00 93.88 169 GLN A C 1
ATOM 1217 O O . GLN A 1 169 ? -3.286 1.591 -2.326 1.00 93.88 169 GLN A O 1
ATOM 1222 N N . MET A 1 170 ? -2.683 -0.243 -3.473 1.00 95.75 170 MET A N 1
ATOM 1223 C CA . MET A 1 170 ? -2.974 -1.161 -2.374 1.00 95.75 170 MET A CA 1
ATOM 1224 C C . MET A 1 170 ? -2.033 -0.942 -1.190 1.00 95.75 170 MET A C 1
ATOM 1226 O O . MET A 1 170 ? -2.498 -0.955 -0.051 1.00 95.75 170 MET A O 1
ATOM 1230 N N . VAL A 1 171 ? -0.741 -0.692 -1.425 1.00 95.81 171 VAL A N 1
ATOM 1231 C CA . VAL A 1 171 ? 0.181 -0.384 -0.325 1.00 95.81 171 VAL A CA 1
ATOM 1232 C C . VAL A 1 171 ? -0.148 0.962 0.314 1.00 95.81 171 VAL A C 1
ATOM 1234 O O . VAL A 1 171 ? -0.247 1.044 1.539 1.00 95.81 171 VAL A O 1
ATOM 1237 N N . LEU A 1 172 ? -0.408 1.997 -0.484 1.00 94.88 172 LEU A N 1
ATOM 1238 C CA . LEU A 1 172 ? -0.787 3.310 0.028 1.00 94.88 172 LEU A CA 1
ATOM 1239 C C . LEU A 1 172 ? -2.065 3.242 0.879 1.00 94.88 172 LEU A C 1
ATOM 1241 O O . LEU A 1 172 ? -2.130 3.864 1.937 1.00 94.88 172 LEU A O 1
ATOM 1245 N N . PHE A 1 173 ? -3.047 2.432 0.474 1.00 97.06 173 PHE A N 1
ATOM 1246 C CA . PHE A 1 173 ? -4.257 2.190 1.259 1.00 97.06 173 PHE A CA 1
ATOM 1247 C C . PHE A 1 173 ? -3.946 1.520 2.606 1.00 97.06 173 PHE A C 1
ATOM 1249 O O . PHE A 1 173 ? -4.445 1.954 3.643 1.00 97.06 173 PHE A O 1
ATOM 1256 N N . LEU A 1 174 ? -3.090 0.493 2.620 1.00 97.88 174 LEU A N 1
ATOM 1257 C CA . LEU A 1 174 ? -2.672 -0.165 3.863 1.00 97.88 174 LEU A CA 1
ATOM 1258 C C . LEU A 1 174 ? -1.907 0.802 4.782 1.00 97.88 174 LEU A C 1
ATOM 1260 O O . LEU A 1 174 ? -2.116 0.811 5.995 1.00 97.88 174 LEU A O 1
ATOM 1264 N N . ARG A 1 175 ? -1.057 1.668 4.223 1.00 97.31 175 ARG A N 1
ATOM 1265 C CA . ARG A 1 175 ? -0.367 2.721 4.982 1.00 97.31 175 ARG A CA 1
ATOM 1266 C C . ARG A 1 175 ? -1.360 3.711 5.590 1.00 97.31 175 ARG A C 1
ATOM 1268 O O . ARG A 1 175 ? -1.226 4.036 6.770 1.00 97.31 175 ARG A O 1
ATOM 1275 N N . ALA A 1 176 ? -2.373 4.126 4.828 1.00 97.19 176 ALA A N 1
ATOM 1276 C CA . ALA A 1 176 ? -3.453 4.982 5.317 1.00 97.19 176 ALA A CA 1
ATOM 1277 C C . ALA A 1 176 ? -4.186 4.334 6.498 1.00 97.19 176 ALA A C 1
ATOM 1279 O O . ALA A 1 176 ? -4.371 4.973 7.530 1.00 97.19 176 ALA A O 1
ATOM 1280 N N . GLY A 1 177 ? -4.521 3.046 6.398 1.00 97.69 177 GLY A N 1
ATOM 1281 C CA . GLY A 1 177 ? -5.228 2.338 7.463 1.00 97.69 177 GLY A CA 1
ATOM 1282 C C . GLY A 1 177 ? -4.435 2.215 8.762 1.00 97.69 177 GLY A C 1
ATOM 1283 O O . GLY A 1 177 ? -5.016 2.342 9.838 1.00 97.69 177 GLY A O 1
ATOM 1284 N N . TYR A 1 178 ? -3.114 2.018 8.703 1.00 97.81 178 TYR A N 1
ATOM 1285 C CA . TYR A 1 178 ? -2.270 2.053 9.907 1.00 97.81 178 TYR A CA 1
ATOM 1286 C C . TYR A 1 178 ? -2.093 3.461 10.468 1.00 97.81 178 TYR A C 1
ATOM 1288 O O . TYR A 1 178 ? -2.084 3.627 11.687 1.00 97.81 178 TYR A O 1
ATOM 1296 N N . TYR A 1 179 ? -1.967 4.464 9.597 1.00 97.62 179 TYR A N 1
ATOM 1297 C CA . TYR A 1 179 ? -1.899 5.859 10.014 1.00 97.62 179 TYR A CA 1
ATOM 1298 C C . TYR A 1 179 ? -3.172 6.260 10.764 1.00 97.62 179 TYR A C 1
ATOM 1300 O O . TYR A 1 179 ? -3.097 6.697 11.907 1.00 97.62 179 TYR A O 1
ATOM 1308 N N . VAL A 1 180 ? -4.345 6.044 10.168 1.00 98.12 180 VAL A N 1
ATOM 1309 C CA . VAL A 1 180 ? -5.628 6.406 10.781 1.00 98.12 180 VAL A CA 1
ATOM 1310 C C . VAL A 1 180 ? -5.867 5.603 12.058 1.00 98.12 180 VAL A C 1
ATOM 1312 O O . VAL A 1 180 ? -6.210 6.199 13.071 1.00 98.12 180 VAL A O 1
ATOM 1315 N N . HIS A 1 181 ? -5.583 4.295 12.072 1.00 97.81 181 HIS A N 1
ATOM 1316 C CA . HIS A 1 181 ? -5.678 3.470 13.287 1.00 97.81 181 HIS A CA 1
ATOM 1317 C C . HIS A 1 181 ? -4.814 4.001 14.444 1.00 97.81 181 HIS A C 1
ATOM 1319 O O . HIS A 1 181 ? -5.176 3.850 15.608 1.00 97.81 181 HIS A O 1
ATOM 1325 N N . PHE A 1 182 ? -3.665 4.621 14.155 1.00 96.81 182 PHE A N 1
ATOM 1326 C CA . PHE A 1 182 ? -2.824 5.219 15.193 1.00 96.81 182 PHE A CA 1
ATOM 1327 C C . PHE A 1 182 ? -3.478 6.446 15.852 1.00 96.81 182 PHE A C 1
ATOM 1329 O O . PHE A 1 182 ? -3.304 6.651 17.052 1.00 96.81 182 PHE A O 1
ATOM 1336 N N . PHE A 1 183 ? -4.222 7.253 15.090 1.00 96.94 183 PHE A N 1
ATOM 1337 C CA . PHE A 1 183 ? -4.834 8.493 15.582 1.00 96.94 183 PHE A CA 1
ATOM 1338 C C . PHE A 1 183 ? -6.295 8.343 16.014 1.00 96.94 183 PHE A C 1
ATOM 1340 O O . PHE A 1 183 ? -6.764 9.126 16.839 1.00 96.94 183 PHE A O 1
ATOM 1347 N N . ASP A 1 184 ? -7.012 7.359 15.479 1.00 96.19 184 ASP A N 1
ATOM 1348 C CA . ASP A 1 184 ? -8.444 7.183 15.675 1.00 96.19 184 ASP A CA 1
ATOM 1349 C C . ASP A 1 184 ? -8.764 5.758 16.145 1.00 96.19 184 ASP A C 1
ATOM 1351 O O . ASP A 1 184 ? -8.718 4.784 15.390 1.00 96.19 184 ASP A O 1
ATOM 1355 N N . SER A 1 185 ? -9.137 5.643 17.420 1.00 95.69 185 SER A N 1
ATOM 1356 C CA . SER A 1 185 ? -9.489 4.367 18.043 1.00 95.69 185 SER A CA 1
ATOM 1357 C C . SER A 1 185 ? -10.794 3.764 17.516 1.00 95.69 185 SER A C 1
ATOM 1359 O O . SER A 1 185 ? -11.054 2.584 17.763 1.00 95.69 185 SER A O 1
ATOM 1361 N N . SER A 1 186 ? -11.609 4.528 16.779 1.00 96.62 186 SER A N 1
ATOM 1362 C CA . SER A 1 186 ? -12.852 4.026 16.186 1.00 96.62 186 SER A CA 1
ATOM 1363 C C . SER A 1 186 ? -12.619 2.958 15.123 1.00 96.62 186 SER A C 1
ATOM 1365 O O . SER A 1 186 ? -13.516 2.151 14.904 1.00 96.62 186 SER A O 1
ATOM 1367 N N . VAL A 1 187 ? -11.420 2.880 14.529 1.00 97.62 187 VAL A N 1
ATOM 1368 C CA . VAL A 1 187 ? -11.043 1.834 13.559 1.00 97.62 187 VAL A CA 1
ATOM 1369 C C . VAL A 1 187 ? -11.170 0.422 14.153 1.00 97.62 187 VAL A C 1
ATOM 1371 O O . VAL A 1 187 ? -11.425 -0.544 13.429 1.00 97.62 187 VAL A O 1
ATOM 1374 N N . GLY A 1 188 ? -11.067 0.299 15.478 1.00 96.56 188 GLY A N 1
ATOM 1375 C CA . GLY A 1 188 ? -11.016 -0.980 16.177 1.00 96.56 188 GLY A CA 1
ATOM 1376 C C . GLY A 1 188 ? -9.601 -1.552 16.209 1.00 96.56 188 GLY A C 1
ATOM 1377 O O . GLY A 1 188 ? -8.651 -0.909 15.784 1.00 96.56 188 GLY A O 1
ATOM 1378 N N . ALA A 1 189 ? -9.449 -2.756 16.759 1.00 97.06 189 ALA A N 1
ATOM 1379 C CA . ALA A 1 189 ? -8.139 -3.379 16.915 1.00 97.06 189 ALA A CA 1
ATOM 1380 C C . ALA A 1 189 ? -7.701 -4.124 15.647 1.00 97.06 189 ALA A C 1
ATOM 1382 O O . ALA A 1 189 ? -8.505 -4.801 15.007 1.00 97.06 189 ALA A O 1
ATOM 1383 N N . TYR A 1 190 ? -6.404 -4.073 15.347 1.00 98.19 190 TYR A N 1
ATOM 1384 C CA . TYR A 1 190 ? -5.761 -4.989 14.405 1.00 98.19 190 TYR A CA 1
ATOM 1385 C C . TYR A 1 190 ? -5.148 -6.187 15.128 1.00 98.19 190 TYR A C 1
ATOM 1387 O O . TYR A 1 190 ? -4.429 -6.037 16.118 1.00 98.19 190 TYR A O 1
ATOM 1395 N N . GLY A 1 191 ? -5.421 -7.383 14.612 1.00 97.06 191 GLY A N 1
ATOM 1396 C CA . GLY A 1 191 ? -4.947 -8.649 15.139 1.00 97.06 191 GLY A CA 1
ATOM 1397 C C . GLY A 1 191 ? -3.852 -9.294 14.290 1.00 97.06 191 GLY A C 1
ATOM 1398 O O . GLY A 1 191 ? -3.228 -8.702 13.404 1.00 97.06 191 GLY A O 1
ATOM 1399 N N . THR A 1 192 ? -3.598 -10.568 14.591 1.00 98.06 192 THR A N 1
ATOM 1400 C CA . THR A 1 192 ? -2.574 -11.374 13.913 1.00 98.06 192 THR A CA 1
ATOM 1401 C C . THR A 1 192 ? -2.953 -11.745 12.482 1.00 98.06 192 THR A C 1
ATOM 1403 O O . THR A 1 192 ? -2.069 -12.071 11.688 1.00 98.06 192 THR A O 1
ATOM 1406 N N . ALA A 1 193 ? -4.241 -11.687 12.131 1.00 97.88 193 ALA A N 1
ATOM 1407 C CA . ALA A 1 193 ? -4.702 -11.955 10.776 1.00 97.88 193 ALA A CA 1
ATOM 1408 C C . ALA A 1 193 ? -4.134 -10.917 9.801 1.00 97.88 193 ALA A C 1
ATOM 1410 O O . ALA A 1 193 ? -3.542 -11.291 8.784 1.00 97.88 193 ALA A O 1
ATOM 1411 N N . LEU A 1 194 ? -4.228 -9.628 10.145 1.00 98.25 194 LEU A N 1
ATOM 1412 C CA . LEU A 1 194 ? -3.684 -8.558 9.312 1.00 98.25 194 LEU A CA 1
ATOM 1413 C C . LEU A 1 194 ? -2.160 -8.610 9.203 1.00 98.25 194 LEU A C 1
ATOM 1415 O O . LEU A 1 194 ? -1.625 -8.556 8.095 1.00 98.25 194 LEU A O 1
ATOM 1419 N N . SER A 1 195 ? -1.449 -8.767 10.322 1.00 97.31 195 SER A N 1
ATOM 1420 C CA . SER A 1 195 ? 0.019 -8.820 10.290 1.00 97.31 195 SER A CA 1
ATOM 1421 C C . SER A 1 195 ? 0.537 -10.016 9.484 1.00 97.31 195 SER A C 1
ATOM 1423 O O . SER A 1 195 ? 1.491 -9.875 8.718 1.00 97.31 195 SER A O 1
ATOM 1425 N N . THR A 1 196 ? -0.131 -11.170 9.574 1.00 98.38 196 THR A N 1
ATOM 1426 C CA . THR A 1 196 ? 0.189 -12.357 8.765 1.00 98.38 196 THR A CA 1
ATOM 1427 C C . THR A 1 196 ? -0.078 -12.117 7.280 1.00 98.38 196 THR A C 1
ATOM 1429 O O . THR A 1 196 ? 0.750 -12.484 6.444 1.00 98.38 196 THR A O 1
ATOM 1432 N N . ALA A 1 197 ? -1.202 -11.481 6.934 1.00 98.44 197 ALA A N 1
ATOM 1433 C CA . ALA A 1 197 ? -1.548 -11.177 5.548 1.00 98.44 197 ALA A CA 1
ATOM 1434 C C . ALA A 1 197 ? -0.538 -10.212 4.906 1.00 98.44 197 ALA A C 1
ATOM 1436 O O . ALA A 1 197 ? -0.045 -10.482 3.810 1.00 98.44 197 ALA A O 1
ATOM 1437 N N . ILE A 1 198 ? -0.168 -9.136 5.610 1.00 97.81 198 ILE A N 1
ATOM 1438 C CA . ILE A 1 198 ? 0.823 -8.158 5.135 1.00 97.81 198 ILE A CA 1
ATOM 1439 C C . ILE A 1 198 ? 2.197 -8.801 4.999 1.00 97.81 198 ILE A C 1
ATOM 1441 O O . ILE A 1 198 ? 2.839 -8.641 3.963 1.00 97.81 198 ILE A O 1
ATOM 1445 N N . LYS A 1 199 ? 2.634 -9.583 5.994 1.00 98.12 199 LYS A N 1
ATOM 1446 C CA . LYS A 1 199 ? 3.895 -10.324 5.902 1.00 98.12 199 LYS A CA 1
ATOM 1447 C C . LYS A 1 199 ? 3.912 -11.222 4.666 1.00 98.12 199 LYS A C 1
ATOM 1449 O O . LYS A 1 199 ? 4.858 -11.168 3.893 1.00 98.12 199 LYS A O 1
ATOM 1454 N N . GLY A 1 200 ? 2.847 -11.990 4.438 1.00 98.31 200 GLY A N 1
ATOM 1455 C CA . GLY A 1 200 ? 2.737 -12.847 3.259 1.00 98.31 200 GLY A CA 1
ATOM 1456 C C . GLY A 1 200 ? 2.756 -12.070 1.940 1.00 98.31 200 GLY A C 1
ATOM 1457 O O . GLY A 1 200 ? 3.312 -12.561 0.958 1.00 98.31 200 GLY A O 1
ATOM 1458 N N . ALA A 1 201 ? 2.176 -10.868 1.902 1.00 97.88 201 ALA A N 1
ATOM 1459 C CA . ALA A 1 201 ? 2.226 -9.990 0.737 1.00 97.88 201 ALA A CA 1
ATOM 1460 C C . ALA A 1 201 ? 3.650 -9.488 0.455 1.00 97.88 201 ALA A C 1
ATOM 1462 O O . ALA A 1 201 ? 4.117 -9.618 -0.674 1.00 97.88 201 ALA A O 1
ATOM 1463 N N . LEU A 1 202 ? 4.354 -9.000 1.480 1.00 96.31 202 LEU A N 1
ATOM 1464 C CA . LEU A 1 202 ? 5.736 -8.522 1.370 1.00 96.31 202 LEU A CA 1
ATOM 1465 C C . LEU A 1 202 ? 6.707 -9.652 1.008 1.00 96.31 202 LEU A C 1
ATOM 1467 O O . LEU A 1 202 ? 7.512 -9.491 0.095 1.00 96.31 202 LEU A O 1
ATOM 1471 N N . ASP A 1 203 ? 6.585 -10.815 1.656 1.00 98.38 203 ASP A N 1
ATOM 1472 C CA . ASP A 1 203 ? 7.395 -11.999 1.347 1.00 98.38 203 ASP A CA 1
ATOM 1473 C C . ASP A 1 203 ? 7.194 -12.424 -0.123 1.00 98.38 203 ASP A C 1
ATOM 1475 O O . ASP A 1 203 ? 8.149 -12.783 -0.805 1.00 98.38 203 ASP A O 1
ATOM 1479 N N . THR A 1 204 ? 5.962 -12.335 -0.643 1.00 98.31 204 THR A N 1
ATOM 1480 C CA . THR A 1 204 ? 5.663 -12.637 -2.056 1.00 98.31 204 THR A CA 1
ATOM 1481 C C . THR A 1 204 ? 6.227 -11.570 -2.998 1.00 98.31 204 THR A C 1
ATOM 1483 O O . THR A 1 204 ? 6.756 -11.909 -4.053 1.00 98.31 204 THR A O 1
ATOM 1486 N N . PHE A 1 205 ? 6.136 -10.291 -2.627 1.00 96.00 205 PHE A N 1
ATOM 1487 C CA . PHE A 1 205 ? 6.632 -9.178 -3.436 1.00 96.00 205 PHE A CA 1
ATOM 1488 C C . PHE A 1 205 ? 8.148 -9.245 -3.606 1.00 96.00 205 PHE A C 1
ATOM 1490 O O . PHE A 1 205 ? 8.632 -9.251 -4.732 1.00 96.00 205 PHE A O 1
ATOM 1497 N N . PHE A 1 206 ? 8.896 -9.407 -2.514 1.00 95.81 206 PHE A N 1
ATOM 1498 C CA . PHE A 1 206 ? 10.357 -9.501 -2.569 1.00 95.81 206 PHE A CA 1
ATOM 1499 C C . PHE A 1 206 ? 10.880 -10.859 -3.060 1.00 95.81 206 PHE A C 1
ATOM 1501 O O . PHE A 1 206 ? 12.064 -10.976 -3.366 1.00 95.81 206 PHE A O 1
ATOM 1508 N N . ALA A 1 207 ? 10.027 -11.880 -3.174 1.00 97.56 207 ALA A N 1
ATOM 1509 C CA . ALA A 1 207 ? 10.369 -13.116 -3.877 1.00 97.56 207 ALA A CA 1
ATOM 1510 C C . ALA A 1 207 ? 10.278 -12.979 -5.410 1.00 97.56 207 ALA A C 1
ATOM 1512 O O . ALA A 1 207 ? 10.815 -13.824 -6.129 1.00 97.56 207 ALA A O 1
ATOM 1513 N N . ASN A 1 208 ? 9.607 -11.944 -5.925 1.00 97.19 208 ASN A N 1
ATOM 1514 C CA . ASN A 1 208 ? 9.487 -11.691 -7.357 1.00 97.19 208 ASN A CA 1
ATOM 1515 C C . ASN A 1 208 ? 10.739 -10.967 -7.886 1.00 97.19 208 ASN A C 1
ATOM 1517 O O . ASN A 1 208 ? 11.132 -9.930 -7.355 1.00 97.19 208 ASN A O 1
ATOM 1521 N N . SER A 1 209 ? 11.350 -11.478 -8.962 1.00 96.94 209 SER A N 1
ATOM 1522 C CA . SER A 1 209 ? 12.564 -10.889 -9.549 1.00 96.94 209 SER A CA 1
ATOM 1523 C C . SER A 1 209 ? 12.376 -9.441 -10.002 1.00 96.94 209 SER A C 1
ATOM 1525 O O . SER A 1 209 ? 13.305 -8.648 -9.878 1.00 96.94 209 SER A O 1
ATOM 1527 N N . HIS A 1 210 ? 11.173 -9.078 -10.457 1.00 96.31 210 HIS A N 1
ATOM 1528 C CA . HIS A 1 210 ? 10.865 -7.727 -10.920 1.00 96.31 210 HIS A CA 1
ATOM 1529 C C . HIS A 1 210 ? 10.832 -6.681 -9.797 1.00 96.31 210 HIS A C 1
ATOM 1531 O O . HIS A 1 210 ? 10.895 -5.486 -10.076 1.00 96.31 210 HIS A O 1
ATOM 1537 N N . ALA A 1 211 ? 10.776 -7.092 -8.522 1.00 94.00 211 ALA A N 1
ATOM 1538 C CA . ALA A 1 211 ? 10.922 -6.166 -7.396 1.00 94.00 211 ALA A CA 1
ATOM 1539 C C . ALA A 1 211 ? 12.297 -5.477 -7.384 1.00 94.00 211 ALA A C 1
ATOM 1541 O O . ALA A 1 211 ? 12.441 -4.388 -6.832 1.00 94.00 211 ALA A O 1
ATOM 1542 N N . PHE A 1 212 ? 13.294 -6.088 -8.028 1.00 95.31 212 PHE A N 1
ATOM 1543 C CA . PHE A 1 212 ? 14.672 -5.606 -8.083 1.00 95.31 212 PHE A CA 1
ATOM 1544 C C . PHE A 1 212 ? 15.034 -4.954 -9.422 1.00 95.31 212 PHE A C 1
ATOM 1546 O O . PHE A 1 212 ? 16.199 -4.616 -9.639 1.00 95.31 212 PHE A O 1
ATOM 1553 N N . ASP A 1 213 ? 14.062 -4.759 -10.317 1.00 96.00 213 ASP A N 1
ATOM 1554 C CA . ASP A 1 213 ? 14.296 -4.078 -11.586 1.00 96.00 213 ASP A CA 1
ATOM 1555 C C . ASP A 1 213 ? 14.744 -2.632 -11.332 1.00 96.00 213 ASP A C 1
ATOM 1557 O O . ASP A 1 213 ? 14.073 -1.858 -10.647 1.00 96.00 213 ASP A O 1
ATOM 1561 N N . VAL A 1 214 ? 15.879 -2.236 -11.907 1.00 95.56 214 VAL A N 1
ATOM 1562 C CA . VAL A 1 214 ? 16.401 -0.867 -11.787 1.00 95.56 214 VAL A CA 1
ATOM 1563 C C . VAL A 1 214 ? 15.798 -0.016 -12.902 1.00 95.56 214 VAL A C 1
ATOM 1565 O O . VAL A 1 214 ? 16.418 0.220 -13.938 1.00 95.56 214 VAL A O 1
ATOM 1568 N N . THR A 1 215 ? 14.545 0.388 -12.707 1.00 94.00 215 THR A N 1
ATOM 1569 C CA . THR A 1 215 ? 13.785 1.228 -13.642 1.00 94.00 215 THR A CA 1
ATOM 1570 C C . THR A 1 215 ? 13.001 2.295 -12.887 1.00 94.00 215 THR A C 1
ATOM 1572 O O . THR A 1 215 ? 12.629 2.085 -11.731 1.00 94.00 215 THR A O 1
ATOM 1575 N N . ASP A 1 216 ? 12.696 3.413 -13.549 1.00 91.62 216 ASP A N 1
ATOM 1576 C CA . ASP A 1 216 ? 11.872 4.479 -12.962 1.00 91.62 216 ASP A CA 1
ATOM 1577 C C . ASP A 1 216 ? 10.484 3.957 -12.561 1.00 91.62 216 ASP A C 1
ATOM 1579 O O . ASP A 1 216 ? 10.005 4.238 -11.468 1.00 91.62 216 ASP A O 1
ATOM 1583 N N . ALA A 1 217 ? 9.865 3.115 -13.398 1.00 91.56 217 ALA A N 1
ATOM 1584 C CA . ALA A 1 217 ? 8.546 2.548 -13.120 1.00 91.56 217 ALA A CA 1
ATOM 1585 C C . ALA A 1 217 ? 8.531 1.662 -11.861 1.00 91.56 217 ALA A C 1
ATOM 1587 O O . ALA A 1 217 ? 7.579 1.712 -11.073 1.00 91.56 217 ALA A O 1
ATOM 1588 N N . ASN A 1 218 ? 9.586 0.872 -11.647 1.00 93.88 218 ASN A N 1
ATOM 1589 C CA . ASN A 1 218 ? 9.717 0.088 -10.426 1.00 93.88 218 ASN A CA 1
ATOM 1590 C C . ASN A 1 218 ? 10.027 0.997 -9.229 1.00 93.88 218 ASN A C 1
ATOM 1592 O O . ASN A 1 218 ? 9.375 0.882 -8.196 1.00 93.88 218 ASN A O 1
ATOM 1596 N N . GLY A 1 219 ? 10.966 1.936 -9.378 1.00 90.81 219 GLY A N 1
ATOM 1597 C CA . GLY A 1 219 ? 11.359 2.871 -8.320 1.00 90.81 219 GLY A CA 1
ATOM 1598 C C . GLY A 1 219 ? 10.197 3.719 -7.802 1.00 90.81 219 GLY A C 1
ATOM 1599 O O . GLY A 1 219 ? 10.038 3.879 -6.595 1.00 90.81 219 GLY A O 1
ATOM 1600 N N . GLU A 1 220 ? 9.333 4.196 -8.693 1.00 88.88 220 GLU A N 1
ATOM 1601 C CA . GLU A 1 220 ? 8.106 4.908 -8.328 1.00 88.88 220 GLU A CA 1
ATOM 1602 C C . GLU A 1 220 ? 7.121 4.017 -7.574 1.00 88.88 220 GLU A C 1
ATOM 1604 O O . GLU A 1 220 ? 6.578 4.433 -6.555 1.00 88.88 220 GLU A O 1
ATOM 1609 N N . THR A 1 221 ? 6.935 2.773 -8.024 1.00 88.56 221 THR A N 1
ATOM 1610 C CA . THR A 1 221 ? 6.067 1.813 -7.325 1.00 88.56 221 THR A CA 1
ATOM 1611 C C . THR A 1 221 ? 6.601 1.511 -5.921 1.00 88.56 221 THR A C 1
ATOM 1613 O O . THR A 1 221 ? 5.825 1.436 -4.972 1.00 88.56 221 THR A O 1
ATOM 1616 N N . LEU A 1 222 ? 7.924 1.384 -5.773 1.00 88.31 222 LEU A N 1
ATOM 1617 C CA . LEU A 1 222 ? 8.600 1.164 -4.492 1.00 88.31 222 LEU A CA 1
ATOM 1618 C C . LEU A 1 222 ? 8.568 2.388 -3.569 1.00 88.31 222 LEU A C 1
ATOM 1620 O O . LEU A 1 222 ? 8.592 2.220 -2.357 1.00 88.31 222 LEU A O 1
ATOM 1624 N N . SER A 1 223 ? 8.513 3.608 -4.110 1.00 84.62 223 SER A N 1
ATOM 1625 C CA . SER A 1 223 ? 8.401 4.830 -3.301 1.00 84.62 223 SER A CA 1
ATOM 1626 C C . SER A 1 223 ? 7.070 4.912 -2.544 1.00 84.62 223 SER A C 1
ATOM 1628 O O . SER A 1 223 ? 6.996 5.554 -1.492 1.00 84.62 223 SER A O 1
ATOM 1630 N N . ASP A 1 224 ? 6.022 4.291 -3.084 1.00 72.62 224 ASP A N 1
ATOM 1631 C CA . ASP A 1 224 ? 4.710 4.203 -2.443 1.00 72.62 224 ASP A CA 1
ATOM 1632 C C . ASP A 1 224 ? 4.572 2.955 -1.550 1.00 72.62 224 ASP A C 1
ATOM 1634 O O . ASP A 1 224 ? 3.709 2.950 -0.659 1.00 72.62 224 ASP A O 1
ATOM 1638 N N . ALA A 1 225 ? 5.421 1.942 -1.781 1.00 61.25 225 ALA A N 1
ATOM 1639 C CA . ALA A 1 225 ? 5.425 0.640 -1.111 1.00 61.25 225 ALA A CA 1
ATOM 1640 C C . ALA A 1 225 ? 5.972 0.650 0.335 1.00 61.25 225 ALA A C 1
ATOM 1642 O O . ALA A 1 225 ? 6.591 1.650 0.764 1.00 61.25 225 ALA A O 1
#

InterPro domains:
  IPR013661 Peptidase M9, collagenase, N-ter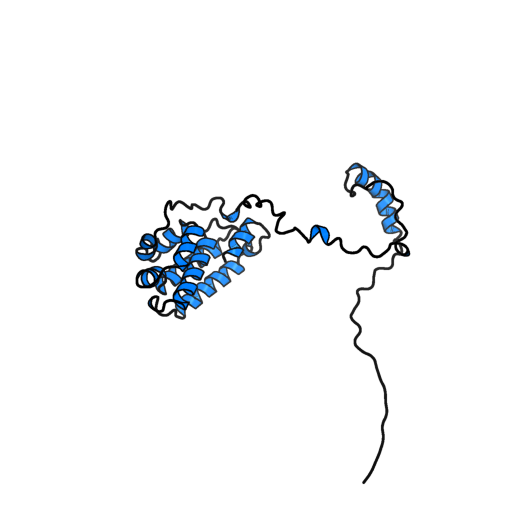minal domain [PF08453] (100-224)

pLDDT: mean 78.48, std 20.92, range [29.45, 98.75]

Sequence (225 aa):
MKLFAAVLVASAAASKQSVTTLSTDESPELAKWREQFGAPAAGQGLFPRATESRTALPARLRPPMQADQAQLRRSYDDATPMDAHPRPSMAGVAGVMAGCSTSTFASAQGSALVAAVKAATTECINSLFSVSGADAYSIFREEQMVSVANALRSAAATYQGNNSGSTAQMVLFLRAGYYVHFFDSSVGAYGTALSTAIKGALDTFFANSHAFDVTDANGETLSDA

Organism: NCBI:txid157072

Secondary structure (DSSP, 8-state):
-------------------PPPP----HHHHHHHHHHHHHHHHTT-S----S---PPPGGGSPPPPP-TTTT---GGG---PPPPP-GGGTT-----SS--HHHHHH--THHHHHHHHHS-HHHHHHGGG--HHHHHHHHSHHHHHHHHHHHHHHHHT--SSGGG-HHHHHHHHHHHHHHHHH-GGG----HHHHHHHHHHHHHHHHSGGGG--SHHHHHHHHH-

Foldseek 3Di:
DDDDDDDDDDDDDDDDPDDPDDDPPCPVVVVVCCVVCVVVCVVVVVDDPDDDDPPDDDPVPDDPDDPPCVVVDPDPVNPDPPDDPDQVLCVQQQLPDPDQDLVCQLPAAQVSNLVVLSNHDLVSLVVLLPDAASSLLSRQAQRNLLSLLQLLLVCLLVPDLGCNSVNLSSLSNNVSSVSRVVVYCNNDDHDPSNVVSNVSSVVSNVVDPSCPDPDSRNVSSVVSD

Radius of gyration: 30.27 Å; chains: 1; bounding box: 79×44×87 Å